Protein AF-A0A2V9UYQ8-F1 (afdb_monomer_lite)

Foldseek 3Di:
DLVCVVLLLLCLVVLVVLCVVVVPPDPDQPPDDDDDDDDPVSVVSSLVRVVSSLVPDALVSVVVCLVPDPSNDLVNLLSQLLSLLPDPDDDPRSLSNNLSSLLVNCVRQDDPPDDLVNLALVVLQVSCCSRLNHDDSDADPLCPCLVVLLVCLQPDQALVCNVPVCSVVVLVVSSVVCVVVCSVSNNSSSSSSSVNSNVVSNVVRVVVVVVVVVVVVVVCVVVVNPDDDCPVVPPDDPPPDDDDPPDDDDDDDDDDD

Structure (mmCIF, N/CA/C/O backbone):
data_AF-A0A2V9UYQ8-F1
#
_entry.id   AF-A0A2V9UYQ8-F1
#
loop_
_atom_site.group_PDB
_atom_site.id
_atom_site.type_symbol
_atom_site.label_atom_id
_atom_site.label_alt_id
_atom_site.label_comp_id
_atom_site.label_asym_id
_atom_site.label_entity_id
_atom_site.label_seq_id
_atom_site.pdbx_PDB_ins_code
_atom_site.Cartn_x
_atom_site.Cartn_y
_atom_site.Cartn_z
_atom_site.occupancy
_atom_site.B_iso_or_equiv
_atom_site.auth_seq_id
_atom_site.auth_comp_id
_atom_site.auth_asym_id
_atom_site.auth_atom_id
_atom_site.pdbx_PDB_model_num
ATOM 1 N N . MET A 1 1 ? -18.748 3.105 20.961 1.00 51.62 1 MET A N 1
ATOM 2 C CA . MET A 1 1 ? -17.959 2.025 21.598 1.00 51.62 1 MET A CA 1
ATOM 3 C C . MET A 1 1 ? -18.560 0.660 21.307 1.00 51.62 1 MET A C 1
ATOM 5 O O . MET A 1 1 ? -17.817 -0.179 20.828 1.00 51.62 1 MET A O 1
ATOM 9 N N . GLU A 1 2 ? -19.868 0.437 21.497 1.00 54.81 2 GLU A N 1
ATOM 10 C CA . GLU A 1 2 ? -20.517 -0.847 21.145 1.00 54.81 2 GLU A CA 1
ATOM 11 C C . GLU A 1 2 ? -20.325 -1.255 19.670 1.00 54.81 2 GLU A C 1
ATOM 13 O O . GLU A 1 2 ? -20.064 -2.420 19.390 1.00 54.81 2 GLU A O 1
ATOM 18 N N . GLU A 1 3 ? -20.324 -0.299 18.733 1.00 64.81 3 GLU A N 1
ATOM 19 C CA . GLU A 1 3 ? -20.090 -0.562 17.299 1.00 64.81 3 GLU A CA 1
ATOM 20 C C . GLU A 1 3 ? -18.683 -1.092 16.962 1.00 64.81 3 GLU A C 1
ATOM 22 O O . GLU A 1 3 ? -18.500 -1.706 15.915 1.00 64.81 3 GLU A O 1
ATOM 27 N N . GLN A 1 4 ? -17.684 -0.892 17.831 1.00 76.06 4 GLN A N 1
ATOM 28 C CA . GLN A 1 4 ? -16.304 -1.338 17.581 1.00 76.06 4 GLN A CA 1
ATOM 29 C C . GLN A 1 4 ? -16.063 -2.784 18.021 1.00 76.06 4 GLN A C 1
ATOM 31 O O . GLN A 1 4 ? -15.099 -3.408 17.584 1.00 76.06 4 GLN A O 1
ATOM 36 N N . TRP A 1 5 ? -16.927 -3.339 18.875 1.00 81.31 5 TRP A N 1
ATOM 37 C CA . TRP A 1 5 ? -16.729 -4.681 19.420 1.00 81.31 5 TRP A CA 1
ATOM 38 C C . TRP A 1 5 ? -16.708 -5.781 18.346 1.00 81.31 5 TRP A C 1
ATOM 40 O O . TRP A 1 5 ? -15.749 -6.554 18.331 1.00 81.31 5 TRP A O 1
ATOM 50 N N . PRO A 1 6 ? -17.657 -5.827 17.385 1.00 85.75 6 PRO A N 1
ATOM 51 C CA . PRO A 1 6 ? -17.627 -6.832 16.321 1.00 85.75 6 PRO A CA 1
ATOM 52 C C . PRO A 1 6 ? -16.344 -6.765 15.484 1.00 85.75 6 PRO A C 1
ATOM 54 O O . PRO A 1 6 ? -15.785 -7.796 15.116 1.00 85.75 6 PRO A O 1
ATOM 57 N N . GLN A 1 7 ? -15.847 -5.552 15.233 1.00 87.19 7 GLN A N 1
ATOM 58 C CA . GLN A 1 7 ? -14.609 -5.324 14.494 1.00 87.19 7 GLN A CA 1
ATOM 59 C C . GLN A 1 7 ? -13.383 -5.838 15.268 1.00 87.19 7 GLN A C 1
ATOM 61 O O . GLN A 1 7 ? -12.526 -6.506 14.694 1.00 87.19 7 GLN A O 1
ATOM 66 N N . LEU A 1 8 ? -13.297 -5.571 16.575 1.00 87.19 8 LEU A N 1
ATOM 67 C CA . LEU A 1 8 ? -12.202 -6.068 17.417 1.00 87.19 8 LEU A CA 1
ATOM 68 C C . LEU A 1 8 ? -12.211 -7.599 17.511 1.00 87.19 8 LEU A C 1
ATOM 70 O O . LEU A 1 8 ? -11.152 -8.221 17.428 1.00 87.19 8 LEU A O 1
ATOM 74 N N . CYS A 1 9 ? -13.392 -8.217 17.602 1.00 87.31 9 CYS A N 1
ATOM 75 C CA . CYS A 1 9 ? -13.535 -9.671 17.534 1.00 87.31 9 CYS A CA 1
ATOM 76 C C . CYS A 1 9 ? -13.043 -10.230 16.189 1.00 87.31 9 CYS A C 1
ATOM 78 O O . CYS A 1 9 ? -12.296 -11.206 16.174 1.00 87.31 9 CYS A O 1
ATOM 80 N N . ALA A 1 10 ? -13.394 -9.588 15.069 1.00 88.88 10 ALA A N 1
ATOM 81 C CA . ALA A 1 10 ? -12.935 -9.993 13.738 1.00 88.88 10 ALA A CA 1
ATOM 82 C C . ALA A 1 10 ? -11.410 -9.858 13.562 1.00 88.88 10 ALA A C 1
ATOM 84 O O . ALA A 1 10 ? -10.783 -10.678 12.889 1.00 88.88 10 ALA A O 1
ATOM 85 N N . LEU A 1 11 ? -10.792 -8.858 14.199 1.00 92.19 11 LEU A N 1
ATOM 86 C CA . LEU A 1 11 ? -9.345 -8.625 14.149 1.00 92.19 11 LEU A CA 1
ATOM 87 C C . LEU A 1 11 ? -8.537 -9.476 15.137 1.00 92.19 11 LEU A C 1
ATOM 89 O O . LEU A 1 11 ? -7.323 -9.620 14.962 1.00 92.19 11 LEU A O 1
ATOM 93 N N . GLN A 1 12 ? -9.170 -10.064 16.154 1.00 90.88 12 GLN A N 1
ATOM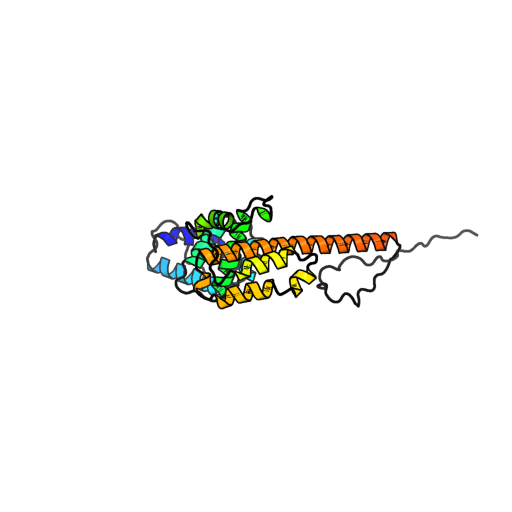 94 C CA . GLN A 1 12 ? -8.487 -10.844 17.190 1.00 90.88 12 GLN A CA 1
ATOM 95 C C . GLN A 1 12 ? -7.603 -11.971 16.623 1.00 90.88 12 GLN A C 1
ATOM 97 O O . GLN A 1 12 ? -6.448 -12.074 17.062 1.00 90.88 12 GLN A O 1
ATOM 102 N N . PRO A 1 13 ? -8.044 -12.777 15.631 1.00 91.81 13 PRO A N 1
ATOM 103 C CA . PRO A 1 13 ? -7.214 -13.853 15.094 1.00 91.81 13 PRO A CA 1
ATOM 104 C C . PRO A 1 13 ? -5.969 -13.316 14.381 1.00 91.81 13 PRO A C 1
ATOM 106 O O . PRO A 1 13 ? -4.888 -13.897 14.480 1.00 91.81 13 PRO A O 1
ATOM 109 N N . ILE A 1 14 ? -6.108 -12.170 13.709 1.00 93.69 14 ILE A N 1
ATOM 110 C CA . ILE A 1 14 ? -5.030 -11.490 12.986 1.00 93.69 14 ILE A CA 1
ATOM 111 C C . ILE A 1 14 ? -3.982 -10.961 13.960 1.00 93.69 14 ILE A C 1
ATOM 113 O O . ILE A 1 14 ? -2.795 -11.246 13.806 1.00 93.69 14 ILE A O 1
ATOM 117 N N . TYR A 1 15 ? -4.411 -10.243 14.998 1.00 93.56 15 TYR A N 1
ATOM 118 C CA . TYR A 1 15 ? -3.502 -9.699 16.005 1.00 93.56 15 TYR A CA 1
ATOM 119 C C . TYR A 1 15 ? -2.833 -10.802 16.828 1.00 93.56 15 TYR A C 1
ATOM 121 O O . TYR A 1 15 ? -1.638 -10.729 17.103 1.00 93.56 15 TYR A O 1
ATOM 129 N N . SER A 1 16 ? -3.564 -11.867 17.156 1.00 91.69 16 SER A N 1
ATOM 130 C CA . SER A 1 16 ? -2.999 -13.028 17.850 1.00 91.69 16 SER A CA 1
ATOM 131 C C . SER A 1 16 ? -1.921 -1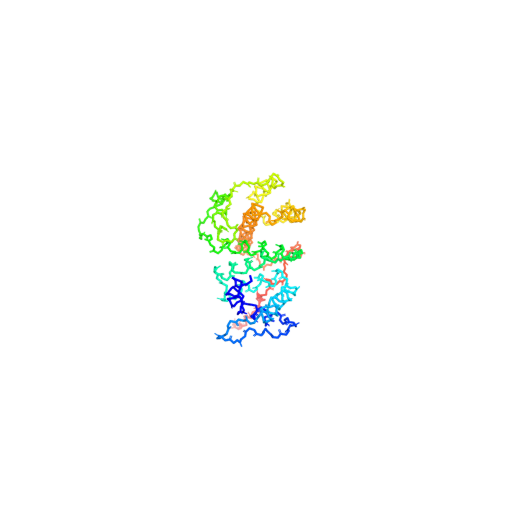3.722 17.016 1.00 91.69 16 SER A C 1
ATOM 133 O O . SER A 1 16 ? -0.896 -14.141 17.555 1.00 91.69 16 SER A O 1
ATOM 135 N N . ALA A 1 17 ? -2.126 -13.841 15.702 1.00 93.00 17 ALA A N 1
ATOM 136 C CA . ALA A 1 17 ? -1.127 -14.381 14.787 1.00 93.00 17 ALA A CA 1
ATOM 137 C C . ALA A 1 17 ? 0.089 -13.447 14.649 1.00 93.00 17 ALA A C 1
ATOM 139 O O . ALA A 1 17 ? 1.217 -13.928 14.693 1.00 93.00 17 ALA A O 1
ATOM 140 N N . LEU A 1 18 ? -0.118 -12.127 14.573 1.00 93.19 18 LEU A N 1
ATOM 141 C CA . LEU A 1 18 ? 0.958 -11.126 14.548 1.00 93.19 18 LEU A CA 1
ATOM 142 C C . LEU A 1 18 ? 1.842 -11.179 15.802 1.00 93.19 18 LEU A C 1
ATOM 144 O O . LEU A 1 18 ? 3.067 -11.183 15.692 1.00 93.19 18 LEU A O 1
ATOM 148 N N . VAL A 1 19 ? 1.228 -11.246 16.988 1.00 93.12 19 VAL A N 1
ATOM 149 C CA . VAL A 1 19 ? 1.942 -11.349 18.272 1.00 93.12 19 VAL A CA 1
ATOM 150 C C . VAL A 1 19 ? 2.810 -12.604 18.317 1.00 93.12 19 VAL A C 1
ATOM 152 O O . VAL A 1 19 ? 3.962 -12.534 18.745 1.00 93.12 19 VAL A O 1
ATOM 155 N N . LYS A 1 20 ? 2.286 -13.738 17.834 1.00 92.25 20 LYS A N 1
ATOM 156 C CA . LYS A 1 20 ? 3.023 -15.007 17.769 1.00 92.25 20 LYS A CA 1
ATOM 157 C C . LYS A 1 20 ? 4.168 -14.966 16.756 1.00 92.25 20 LYS A C 1
ATOM 159 O O . LYS A 1 20 ? 5.275 -15.362 17.099 1.00 92.25 20 LYS A O 1
ATOM 164 N N . GLU A 1 21 ? 3.911 -14.480 15.542 1.00 93.19 21 GLU A N 1
ATOM 165 C CA . GLU A 1 21 ? 4.891 -14.430 14.446 1.00 93.19 21 GLU A CA 1
ATOM 166 C C . GLU A 1 21 ? 6.106 -13.563 14.807 1.00 93.19 21 GLU A C 1
ATOM 168 O O . GLU A 1 21 ? 7.247 -13.938 14.544 1.00 93.19 21 GLU A O 1
ATOM 173 N N . PHE A 1 22 ? 5.871 -12.410 15.439 1.00 92.69 22 PHE A N 1
ATOM 174 C CA . PHE A 1 22 ? 6.928 -11.450 15.768 1.00 92.69 22 PHE A CA 1
ATOM 175 C C . PHE A 1 22 ? 7.383 -11.489 17.227 1.00 92.69 22 PHE A C 1
ATOM 177 O O . PHE A 1 22 ? 8.173 -10.633 17.624 1.00 92.69 22 PHE A O 1
ATOM 184 N N . VAL A 1 23 ? 6.921 -12.475 18.005 1.00 91.31 23 VAL A N 1
ATOM 185 C CA . VAL A 1 23 ? 7.291 -12.685 19.417 1.00 91.31 23 VAL A CA 1
ATOM 186 C C . VAL A 1 23 ? 7.148 -11.388 20.224 1.00 91.31 23 VAL A C 1
ATOM 188 O O . VAL A 1 23 ? 8.083 -10.907 20.863 1.00 91.31 23 VAL A O 1
ATOM 191 N N . ILE A 1 24 ? 5.970 -10.770 20.130 1.00 90.50 24 ILE A N 1
ATOM 192 C CA . ILE A 1 24 ? 5.685 -9.511 20.820 1.00 90.50 24 ILE A CA 1
ATOM 193 C C . ILE A 1 24 ? 5.388 -9.819 22.288 1.00 90.50 24 ILE A C 1
ATOM 195 O O . ILE A 1 24 ? 4.464 -10.572 22.591 1.00 90.50 24 ILE A O 1
ATOM 199 N N . ASP A 1 25 ? 6.156 -9.214 23.192 1.00 89.38 25 ASP A N 1
ATOM 200 C CA . ASP A 1 25 ? 5.986 -9.370 24.637 1.00 89.38 25 ASP A CA 1
ATOM 201 C C . ASP A 1 25 ? 4.808 -8.523 25.143 1.00 89.38 25 ASP A C 1
ATOM 203 O O . ASP A 1 25 ? 4.962 -7.392 25.608 1.00 89.38 25 ASP A O 1
ATOM 207 N N . VAL A 1 26 ? 3.600 -9.058 24.970 1.00 88.00 26 VAL A N 1
ATOM 208 C CA . VAL A 1 26 ? 2.351 -8.501 25.495 1.00 88.00 26 VAL A CA 1
ATOM 209 C C . VAL A 1 26 ? 1.567 -9.583 26.238 1.00 88.00 26 VAL A C 1
ATOM 211 O O . VAL A 1 26 ? 1.617 -10.753 25.844 1.00 88.00 26 VAL A O 1
ATOM 214 N N . PRO A 1 27 ? 0.802 -9.224 27.286 1.00 82.56 27 PRO A N 1
ATOM 215 C CA . PRO A 1 27 ? -0.117 -10.158 27.928 1.00 82.56 27 PRO A CA 1
ATOM 216 C C . PRO A 1 27 ? -1.068 -10.784 26.903 1.00 82.56 27 PRO A C 1
ATOM 218 O O . PRO A 1 27 ? -1.410 -10.156 25.900 1.00 82.56 27 PRO A O 1
ATOM 221 N N . ALA A 1 28 ? -1.517 -12.017 27.144 1.00 77.38 28 ALA A N 1
ATOM 222 C CA . ALA A 1 28 ? -2.523 -12.634 26.286 1.00 77.38 28 ALA A CA 1
ATOM 223 C C . ALA A 1 28 ? -3.808 -11.789 26.282 1.00 77.38 28 ALA A C 1
ATOM 225 O O . ALA A 1 28 ? -4.225 -11.281 27.323 1.00 77.38 28 ALA A O 1
ATOM 226 N N . SER A 1 29 ? -4.428 -11.641 25.108 1.00 73.69 29 SER A N 1
ATOM 227 C CA . SER A 1 29 ? -5.710 -10.946 24.999 1.00 73.69 29 SER A CA 1
ATOM 228 C C . SER A 1 29 ? -6.777 -11.692 25.804 1.00 73.69 29 SER A C 1
ATOM 230 O O . SER A 1 29 ? -6.914 -12.907 25.666 1.00 73.69 29 SER A O 1
ATOM 232 N N . ALA A 1 30 ? -7.552 -10.960 26.608 1.00 66.19 30 ALA A N 1
ATOM 233 C CA . ALA A 1 30 ? -8.685 -11.497 27.363 1.00 66.19 30 ALA A CA 1
ATOM 234 C C . ALA A 1 30 ? -9.918 -11.796 26.482 1.00 66.19 30 ALA A C 1
ATOM 236 O O . ALA A 1 30 ? -10.943 -12.240 26.991 1.00 66.19 30 ALA A O 1
ATOM 237 N N . LEU A 1 31 ? -9.833 -11.559 25.165 1.00 63.66 31 LEU A N 1
ATOM 238 C CA . LEU A 1 31 ? -10.892 -11.832 24.192 1.00 63.66 31 LEU A CA 1
ATOM 239 C C . LEU A 1 31 ? -11.068 -13.335 23.934 1.00 63.66 31 LEU A C 1
ATOM 241 O O . LEU A 1 31 ? -10.761 -13.809 22.842 1.00 63.66 31 LEU A O 1
ATOM 245 N N . ILE A 1 32 ? -11.538 -14.089 24.924 1.00 55.03 32 ILE A N 1
ATOM 246 C CA . ILE A 1 32 ? -12.086 -15.435 24.737 1.00 55.03 32 ILE A CA 1
ATOM 247 C C . ILE A 1 32 ? -13.156 -15.657 25.816 1.00 55.03 32 ILE A C 1
ATOM 249 O O . ILE A 1 32 ? -12.867 -16.238 26.855 1.00 55.03 32 ILE A O 1
ATOM 253 N N . ASP A 1 33 ? -14.377 -15.172 25.583 1.00 52.94 33 ASP A N 1
ATOM 254 C CA . ASP A 1 33 ? -15.585 -15.876 26.035 1.00 52.94 33 ASP A CA 1
ATOM 255 C C . ASP A 1 33 ? -16.809 -15.407 25.230 1.00 52.94 33 ASP A C 1
ATOM 257 O O . ASP A 1 33 ? -17.160 -14.229 25.196 1.00 52.94 33 ASP A O 1
ATOM 261 N N . ASP A 1 34 ? -17.424 -16.351 24.519 1.00 53.91 34 ASP A N 1
ATOM 262 C CA . ASP A 1 34 ? -18.223 -16.128 23.302 1.00 53.91 34 ASP A CA 1
ATOM 263 C C . ASP A 1 34 ? -19.703 -15.759 23.547 1.00 53.91 34 ASP A C 1
ATOM 265 O O . ASP A 1 34 ? -20.505 -15.742 22.617 1.00 53.91 34 ASP A O 1
ATOM 269 N N . HIS A 1 35 ? -20.137 -15.477 24.783 1.00 50.22 35 HIS A N 1
ATOM 270 C CA . HIS A 1 35 ? -21.582 -15.449 25.090 1.00 50.22 35 HIS A CA 1
ATOM 271 C C . HIS A 1 35 ? -22.084 -14.354 26.043 1.00 50.22 35 HIS A C 1
ATOM 273 O O . HIS A 1 35 ? -23.241 -14.410 26.466 1.00 50.22 35 HIS A O 1
ATOM 279 N N . GLN A 1 36 ? -21.291 -13.332 26.368 1.00 54.78 36 GLN A N 1
ATOM 280 C CA . GLN A 1 36 ? -21.774 -12.198 27.166 1.00 54.78 36 GLN A CA 1
ATOM 281 C C . GLN A 1 36 ? -21.444 -10.871 26.494 1.00 54.78 36 GLN A C 1
ATOM 283 O O . GLN A 1 36 ? -20.337 -10.681 25.994 1.00 54.78 36 GLN A O 1
ATOM 288 N N . SER A 1 37 ? -22.408 -9.942 26.501 1.00 62.78 37 SER A N 1
ATOM 289 C CA . SER A 1 37 ? -22.132 -8.537 26.210 1.00 62.78 37 SER A CA 1
ATOM 290 C C . SER A 1 37 ? -20.928 -8.118 27.053 1.00 62.78 37 SER A C 1
ATOM 292 O O . SER A 1 37 ? -20.974 -8.295 28.276 1.00 62.78 37 SER A O 1
ATOM 294 N N . PRO A 1 38 ? -19.839 -7.637 26.434 1.00 68.12 38 PRO A N 1
ATOM 295 C CA . PRO A 1 38 ? -18.623 -7.350 27.169 1.00 68.12 38 PRO A CA 1
ATOM 296 C C . PRO A 1 38 ? -18.916 -6.282 28.219 1.00 68.12 38 PRO A C 1
ATOM 298 O O . PRO A 1 38 ? -19.621 -5.305 27.956 1.00 68.12 38 PRO A O 1
ATOM 301 N N . SER A 1 39 ? -18.374 -6.460 29.422 1.00 77.06 39 SER A N 1
ATOM 302 C CA . SER A 1 39 ? -18.359 -5.363 30.383 1.00 77.06 39 SER A CA 1
ATOM 303 C C . SER A 1 39 ? -17.562 -4.196 29.791 1.00 77.06 39 SER A C 1
ATOM 305 O O . SER A 1 39 ? -16.633 -4.396 29.003 1.00 77.06 39 SER A O 1
ATOM 307 N N . GLN A 1 40 ? -17.899 -2.968 30.188 1.00 79.44 40 GLN A N 1
ATOM 308 C CA . GLN A 1 40 ? -17.156 -1.783 29.751 1.00 79.44 40 GLN A CA 1
ATOM 309 C C . GLN A 1 40 ? -15.649 -1.924 30.042 1.00 79.44 40 GLN A C 1
ATOM 311 O O . GLN A 1 40 ? -14.819 -1.587 29.202 1.00 79.44 40 GLN A O 1
ATOM 316 N N . GLU A 1 41 ? -15.298 -2.514 31.186 1.00 81.56 41 GLU A N 1
ATOM 317 C CA . GLU A 1 41 ? -13.913 -2.790 31.571 1.00 81.56 41 GLU A CA 1
ATOM 318 C C . GLU A 1 41 ? -13.212 -3.765 30.605 1.00 81.56 41 GLU A C 1
ATOM 320 O O . GLU A 1 41 ? -12.080 -3.517 30.192 1.00 81.56 41 GLU A O 1
ATOM 325 N N . ALA A 1 42 ? -13.883 -4.841 30.178 1.00 80.69 42 ALA A N 1
ATOM 326 C CA . ALA A 1 42 ? -13.322 -5.794 29.216 1.00 80.69 42 ALA A CA 1
ATOM 327 C C . ALA A 1 42 ? -13.103 -5.157 27.832 1.00 80.69 42 ALA A C 1
ATOM 329 O O . ALA A 1 42 ? -12.112 -5.448 27.152 1.00 80.69 42 ALA A O 1
ATOM 330 N N . MET A 1 43 ? -13.998 -4.251 27.421 1.00 81.50 43 MET A N 1
ATOM 331 C CA . MET A 1 43 ? -13.826 -3.474 26.191 1.00 81.50 43 MET A CA 1
ATOM 332 C C . MET A 1 43 ? -12.611 -2.551 26.279 1.00 81.50 43 MET A C 1
ATOM 334 O O . MET A 1 43 ? -11.784 -2.539 25.368 1.00 81.50 43 MET A O 1
ATOM 338 N N . GLU A 1 44 ? -12.469 -1.814 27.380 1.00 84.69 44 GLU A N 1
ATOM 339 C CA . GLU A 1 44 ? -11.338 -0.910 27.607 1.00 84.69 44 GLU A CA 1
ATOM 340 C C . GLU A 1 44 ? -10.003 -1.671 27.634 1.00 84.69 44 GLU A C 1
ATOM 342 O O . GLU A 1 44 ? -9.049 -1.266 26.965 1.00 84.69 44 GLU A O 1
ATOM 347 N N . GLN A 1 45 ? -9.948 -2.820 28.316 1.00 84.94 45 GLN A N 1
ATOM 348 C CA . GLN A 1 45 ? -8.770 -3.696 28.334 1.00 84.94 45 GLN A CA 1
ATOM 349 C C . GLN A 1 45 ? -8.419 -4.221 26.938 1.00 84.94 45 GLN A C 1
ATOM 351 O O . GLN A 1 45 ? -7.248 -4.259 26.558 1.00 84.94 45 GLN A O 1
ATOM 356 N N . THR A 1 46 ? -9.428 -4.584 26.146 1.00 87.06 46 THR A N 1
ATOM 357 C CA . THR A 1 46 ? -9.234 -5.035 24.766 1.00 87.06 46 THR A CA 1
ATOM 358 C C . THR A 1 46 ? -8.650 -3.919 23.907 1.00 87.06 46 THR A C 1
ATOM 360 O O . THR A 1 46 ? -7.622 -4.109 23.258 1.00 87.06 46 THR A O 1
ATOM 363 N N . VAL A 1 47 ? -9.255 -2.730 23.925 1.00 87.75 47 VAL A N 1
ATOM 364 C CA . VAL A 1 47 ? -8.767 -1.569 23.165 1.00 87.75 47 VAL A CA 1
ATOM 365 C C . VAL A 1 47 ? -7.334 -1.209 23.571 1.00 87.75 47 VAL A C 1
ATOM 367 O O . VAL A 1 47 ? -6.501 -0.915 22.706 1.00 87.75 47 VAL A O 1
ATOM 370 N N . ALA A 1 48 ? -7.017 -1.284 24.867 1.00 88.62 48 ALA A N 1
ATOM 371 C CA . ALA A 1 48 ? -5.666 -1.078 25.376 1.00 88.62 48 ALA A CA 1
ATOM 372 C C . ALA A 1 48 ? -4.682 -2.131 24.839 1.00 88.62 48 ALA A C 1
ATOM 374 O O . ALA A 1 48 ? -3.593 -1.768 24.394 1.00 88.62 48 ALA A O 1
ATOM 375 N N . TRP A 1 49 ? -5.076 -3.406 24.796 1.00 91.69 49 TRP A N 1
ATOM 376 C CA . TRP A 1 49 ? -4.255 -4.485 24.244 1.00 91.69 49 TRP A CA 1
ATOM 377 C C . TRP A 1 49 ? -3.950 -4.284 22.754 1.00 91.69 49 TRP A C 1
ATOM 379 O O . TRP A 1 49 ? -2.788 -4.343 22.351 1.00 91.69 49 TRP A O 1
ATOM 389 N N . PHE A 1 50 ? -4.959 -3.960 21.936 1.00 91.75 50 PHE A N 1
ATOM 390 C CA . PHE A 1 50 ? -4.755 -3.648 20.514 1.00 91.75 50 PHE A CA 1
ATOM 391 C C . PHE A 1 50 ? -3.813 -2.454 20.333 1.00 91.75 50 PHE A C 1
ATOM 393 O O . PHE A 1 50 ? -2.891 -2.498 19.516 1.00 91.75 50 PHE A O 1
ATOM 400 N N . SER A 1 51 ? -4.004 -1.405 21.137 1.00 90.00 51 SER A N 1
ATOM 401 C CA . SER A 1 51 ? -3.156 -0.211 21.115 1.00 90.00 51 SER A CA 1
ATOM 402 C C . SER A 1 51 ? -1.708 -0.528 21.498 1.00 90.00 51 SER A C 1
ATOM 404 O O . SER A 1 51 ? -0.780 -0.002 20.882 1.00 90.00 51 SER A O 1
ATOM 406 N N . GLN A 1 52 ? -1.501 -1.420 22.472 1.00 91.44 52 GLN A N 1
ATOM 407 C CA . GLN A 1 52 ? -0.177 -1.880 22.881 1.00 91.44 52 GLN A CA 1
ATOM 408 C C . GLN A 1 52 ? 0.506 -2.655 21.751 1.00 91.44 52 GLN A C 1
ATOM 410 O O . GLN A 1 52 ? 1.616 -2.302 21.356 1.00 91.44 52 GLN A O 1
ATOM 415 N N . VAL A 1 53 ? -0.169 -3.658 21.179 1.00 92.50 53 VAL A N 1
ATOM 416 C CA . VAL A 1 53 ? 0.360 -4.444 20.052 1.00 92.50 53 VAL A CA 1
ATOM 417 C C . VAL A 1 53 ? 0.713 -3.536 18.874 1.00 92.50 53 VAL A C 1
ATOM 419 O O . VAL A 1 53 ? 1.801 -3.640 18.304 1.00 92.50 53 VAL A O 1
ATOM 422 N N . ASP A 1 54 ? -0.154 -2.579 18.551 1.00 92.50 54 ASP A N 1
ATOM 423 C CA . ASP A 1 54 ? 0.115 -1.595 17.510 1.00 92.50 54 ASP A CA 1
ATOM 424 C C . ASP A 1 54 ? 1.350 -0.735 17.795 1.00 92.50 54 ASP A C 1
ATOM 426 O O . ASP A 1 54 ? 2.069 -0.385 16.860 1.00 92.50 54 ASP A O 1
ATOM 430 N N . GLY A 1 55 ? 1.619 -0.394 19.054 1.00 90.81 55 GLY A N 1
ATOM 431 C CA . GLY A 1 55 ? 2.830 0.329 19.442 1.00 90.81 55 GLY A CA 1
ATOM 432 C C . GLY A 1 55 ? 4.115 -0.452 19.145 1.00 90.81 55 GLY A C 1
ATOM 433 O O . GLY A 1 55 ? 5.126 0.146 18.773 1.00 90.81 55 GLY A O 1
ATOM 434 N N . HIS A 1 56 ? 4.069 -1.782 19.245 1.00 92.31 56 HIS A N 1
ATOM 435 C CA . HIS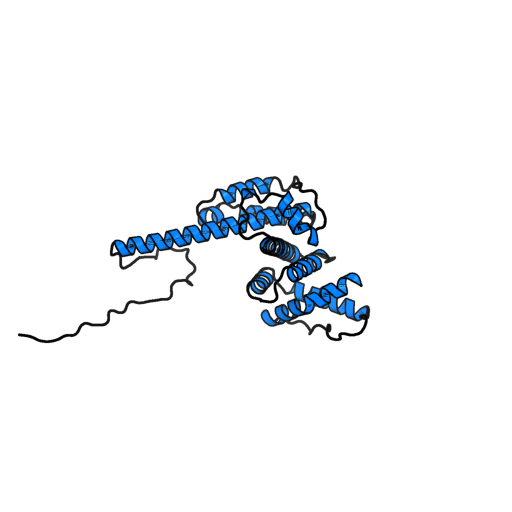 A 1 56 ? 5.216 -2.652 18.974 1.00 92.31 56 HIS A CA 1
ATOM 436 C C . HIS A 1 56 ? 5.402 -2.956 17.485 1.00 92.31 56 HIS A C 1
ATOM 438 O O . HIS A 1 56 ? 6.536 -2.998 17.001 1.00 92.31 56 HIS A O 1
ATOM 444 N N . ILE A 1 57 ? 4.308 -3.144 16.744 1.00 92.50 57 ILE A N 1
ATOM 445 C CA . ILE A 1 57 ? 4.372 -3.536 15.333 1.00 92.50 57 ILE A CA 1
ATOM 446 C C . ILE A 1 57 ? 4.852 -2.373 14.471 1.00 92.50 57 ILE A C 1
ATOM 448 O O . ILE A 1 57 ? 4.251 -1.299 14.444 1.00 92.50 57 ILE A O 1
ATOM 452 N N . GLN A 1 58 ? 5.881 -2.620 13.671 1.00 92.88 58 GLN A N 1
ATOM 453 C CA . GLN A 1 58 ? 6.333 -1.704 12.628 1.00 92.88 58 GLN A CA 1
ATOM 454 C C . GLN A 1 58 ? 5.663 -2.016 11.283 1.00 92.88 58 GLN A C 1
ATOM 456 O O . GLN A 1 58 ? 5.283 -3.152 11.000 1.00 92.88 58 GLN A O 1
ATOM 461 N N . VAL A 1 59 ? 5.564 -1.019 10.396 1.00 94.31 59 VAL A N 1
ATOM 462 C CA . VAL A 1 59 ? 4.924 -1.184 9.072 1.00 94.31 59 VAL A CA 1
ATOM 463 C C . VAL A 1 59 ? 5.545 -2.311 8.233 1.00 94.31 59 VAL A C 1
ATOM 465 O O . VAL A 1 59 ? 4.840 -2.995 7.495 1.00 94.31 59 VAL A O 1
ATOM 468 N N . HIS A 1 60 ? 6.856 -2.548 8.349 1.00 93.88 60 HIS A N 1
ATOM 469 C CA . HIS A 1 60 ? 7.529 -3.613 7.602 1.00 93.88 60 HIS A CA 1
ATOM 470 C C . HIS A 1 60 ? 7.149 -5.016 8.104 1.00 93.88 60 HIS A C 1
ATOM 472 O O . HIS A 1 60 ? 7.024 -5.923 7.287 1.00 93.88 60 HIS A O 1
ATOM 478 N N . GLN A 1 61 ? 6.905 -5.181 9.409 1.00 94.25 61 GLN A N 1
ATOM 479 C CA . GLN A 1 61 ? 6.405 -6.431 9.993 1.00 94.25 61 GLN A CA 1
ATOM 480 C C . GLN A 1 61 ? 4.968 -6.690 9.542 1.00 94.25 61 GLN A C 1
ATOM 482 O O . GLN A 1 61 ? 4.658 -7.774 9.056 1.00 94.25 61 GLN A O 1
ATOM 487 N N . LEU A 1 62 ? 4.113 -5.662 9.595 1.00 94.62 62 LEU A N 1
ATOM 488 C CA . LEU A 1 62 ? 2.741 -5.753 9.091 1.00 94.62 62 LEU A CA 1
ATOM 489 C C . LEU A 1 62 ? 2.714 -6.140 7.604 1.00 94.62 62 LEU A C 1
ATOM 491 O O . LEU A 1 62 ? 1.935 -7.000 7.197 1.00 94.62 62 LEU A O 1
ATOM 495 N N . ARG A 1 63 ? 3.607 -5.551 6.800 1.00 94.56 63 ARG A N 1
ATOM 496 C CA . ARG A 1 63 ? 3.775 -5.904 5.387 1.00 94.56 63 ARG A CA 1
ATOM 497 C C . ARG A 1 63 ? 4.189 -7.355 5.201 1.00 94.56 63 ARG A C 1
ATOM 499 O O . ARG A 1 63 ? 3.553 -8.044 4.414 1.00 94.56 63 ARG A O 1
ATOM 506 N N . GLN A 1 64 ? 5.239 -7.793 5.892 1.00 93.75 64 GLN A N 1
ATOM 507 C CA . GLN A 1 64 ? 5.718 -9.170 5.808 1.00 93.75 64 GLN A CA 1
ATOM 508 C C . GLN A 1 64 ? 4.590 -10.147 6.140 1.00 93.75 64 GLN A C 1
ATOM 510 O O . GLN A 1 64 ? 4.323 -11.050 5.356 1.00 93.75 64 GLN A O 1
ATOM 515 N N . PHE A 1 65 ? 3.882 -9.913 7.244 1.00 94.75 65 PHE A N 1
ATOM 516 C CA . PHE A 1 65 ? 2.794 -10.773 7.686 1.00 94.75 65 PHE A CA 1
ATOM 517 C C . PHE A 1 65 ? 1.650 -10.848 6.674 1.00 94.75 65 PHE A C 1
ATOM 519 O O . PHE A 1 65 ? 1.248 -11.940 6.288 1.00 94.75 65 PHE A O 1
ATOM 526 N N . LEU A 1 66 ? 1.152 -9.706 6.187 1.00 93.69 66 LEU A N 1
ATOM 527 C CA . LEU A 1 66 ? 0.039 -9.682 5.229 1.00 93.69 66 LEU A CA 1
ATOM 528 C C . LEU A 1 66 ? 0.405 -10.255 3.850 1.00 93.69 66 LEU A C 1
ATOM 530 O O . LEU A 1 66 ? -0.488 -10.567 3.070 1.00 93.69 66 LEU A O 1
ATOM 534 N N . GLN A 1 67 ? 1.696 -10.395 3.542 1.00 89.12 67 GLN A N 1
ATOM 535 C CA . GLN A 1 67 ? 2.174 -11.025 2.309 1.00 89.12 67 GLN A CA 1
ATOM 536 C C . GLN A 1 67 ? 2.366 -12.541 2.431 1.00 89.12 67 GLN A C 1
ATOM 538 O O . GLN A 1 67 ? 2.398 -13.218 1.406 1.00 89.12 67 GLN A O 1
ATOM 543 N N . THR A 1 68 ? 2.519 -13.076 3.645 1.00 89.44 68 THR A N 1
ATOM 544 C CA . THR A 1 68 ? 2.796 -14.505 3.877 1.00 89.44 68 THR A CA 1
ATOM 545 C C . THR A 1 68 ? 1.629 -15.257 4.504 1.00 89.44 68 THR A C 1
ATOM 547 O O . THR A 1 68 ? 1.553 -16.478 4.384 1.00 89.44 68 THR A O 1
ATOM 550 N N . THR A 1 69 ? 0.717 -14.554 5.172 1.00 90.12 69 THR A N 1
ATOM 551 C CA . THR A 1 69 ? -0.423 -15.162 5.855 1.00 90.12 69 THR A CA 1
ATOM 552 C C . THR A 1 69 ? -1.544 -15.541 4.890 1.00 90.12 69 THR A C 1
ATOM 554 O O . THR A 1 69 ? -1.860 -14.811 3.952 1.00 90.12 69 THR A O 1
ATOM 557 N N . THR A 1 70 ? -2.222 -16.653 5.167 1.00 88.81 70 THR A N 1
ATOM 558 C CA . THR A 1 70 ? -3.463 -17.043 4.476 1.00 88.81 70 THR A CA 1
ATOM 559 C C . THR A 1 70 ? -4.697 -16.340 5.041 1.00 88.81 70 THR A C 1
ATOM 561 O O . THR A 1 70 ? -5.791 -16.498 4.511 1.00 88.81 70 THR A O 1
ATOM 564 N N . LEU A 1 71 ? -4.542 -15.592 6.138 1.00 87.75 71 LEU A N 1
ATOM 565 C CA . LEU A 1 71 ? -5.639 -14.899 6.813 1.00 87.75 71 LEU A CA 1
ATOM 566 C C . LEU A 1 71 ? -5.981 -13.547 6.166 1.00 87.75 71 LEU A C 1
ATOM 568 O O . LEU A 1 71 ? -7.012 -12.961 6.484 1.00 87.75 71 LEU A O 1
ATOM 572 N N . ALA A 1 72 ? -5.124 -13.031 5.284 1.00 88.38 72 ALA A N 1
ATOM 573 C CA . ALA A 1 72 ? -5.320 -11.738 4.646 1.00 88.38 72 ALA A CA 1
ATOM 574 C C . ALA A 1 72 ? -6.376 -11.843 3.537 1.00 88.38 72 ALA A C 1
ATOM 576 O O . ALA A 1 72 ? -6.194 -12.549 2.547 1.00 88.38 72 ALA A O 1
ATOM 577 N N . ASN A 1 73 ? -7.473 -11.110 3.696 1.00 92.19 73 ASN A N 1
ATOM 578 C CA . ASN A 1 73 ? -8.520 -10.952 2.692 1.00 92.19 73 ASN A CA 1
ATOM 579 C C . ASN A 1 73 ? -9.070 -9.516 2.724 1.00 92.19 73 ASN A C 1
ATOM 581 O O . ASN A 1 73 ? -8.631 -8.689 3.525 1.00 92.19 73 ASN A O 1
ATOM 585 N N . GLU A 1 74 ? -10.019 -9.221 1.838 1.00 93.81 74 GLU A N 1
ATOM 586 C CA . GLU A 1 74 ? -10.598 -7.885 1.671 1.00 93.81 74 GLU A CA 1
ATOM 587 C C . GLU A 1 74 ? -11.240 -7.355 2.959 1.00 93.81 74 GLU A C 1
ATOM 589 O O . GLU A 1 74 ? -10.920 -6.246 3.389 1.00 93.81 74 GLU A O 1
ATOM 594 N N . ALA A 1 75 ? -12.060 -8.173 3.626 1.00 92.69 75 ALA A N 1
ATOM 595 C CA . ALA A 1 75 ? -12.714 -7.802 4.879 1.00 92.69 75 ALA A CA 1
ATOM 596 C C . ALA A 1 75 ? -11.692 -7.517 5.990 1.00 92.69 75 ALA A C 1
ATOM 598 O O . ALA A 1 75 ? -11.774 -6.486 6.648 1.00 92.69 75 ALA A O 1
ATOM 599 N N . VAL A 1 76 ? -10.669 -8.365 6.131 1.00 93.25 76 VAL A N 1
ATOM 600 C CA . VAL A 1 76 ? -9.598 -8.175 7.121 1.00 93.25 76 VAL A CA 1
ATOM 601 C C . VAL A 1 76 ? -8.814 -6.887 6.869 1.00 93.25 76 VAL A C 1
ATOM 603 O O . VAL A 1 76 ? -8.517 -6.153 7.809 1.00 93.25 76 VAL A O 1
ATOM 606 N N . LEU A 1 77 ? -8.467 -6.585 5.613 1.00 94.88 77 LEU A N 1
ATOM 607 C CA . LEU A 1 77 ? -7.758 -5.347 5.279 1.00 94.88 77 LEU A CA 1
ATOM 608 C C . LEU A 1 77 ? -8.622 -4.111 5.551 1.00 94.88 77 LEU A C 1
ATOM 610 O O . LEU A 1 77 ? -8.102 -3.117 6.059 1.00 94.88 77 LEU A O 1
ATOM 614 N N . ARG A 1 78 ? -9.926 -4.182 5.255 1.00 94.94 78 ARG A N 1
ATOM 615 C CA . ARG A 1 78 ? -10.888 -3.127 5.593 1.00 94.94 78 ARG A CA 1
ATOM 616 C C . ARG A 1 78 ? -10.964 -2.918 7.102 1.00 94.94 78 ARG A C 1
ATOM 618 O O . ARG A 1 78 ? -10.837 -1.786 7.556 1.00 94.94 78 ARG A O 1
ATOM 625 N N . ASP A 1 79 ? -11.092 -3.988 7.879 1.00 93.88 79 ASP A N 1
ATOM 626 C CA . ASP A 1 79 ? -11.194 -3.897 9.336 1.00 93.88 79 ASP A CA 1
ATOM 627 C C . ASP A 1 79 ? -9.895 -3.361 9.957 1.00 93.88 79 ASP A C 1
ATOM 629 O O . ASP A 1 79 ? -9.953 -2.512 10.847 1.00 93.88 79 ASP A O 1
ATOM 633 N N . LEU A 1 80 ? -8.724 -3.767 9.449 1.00 94.75 80 LEU A N 1
ATOM 634 C CA . LEU A 1 80 ? -7.426 -3.216 9.862 1.00 94.75 80 LEU A CA 1
ATOM 635 C C . LEU A 1 80 ? -7.326 -1.718 9.555 1.00 94.75 80 LEU A C 1
ATOM 637 O O . LEU A 1 80 ? -6.887 -0.938 10.403 1.00 94.75 80 LEU A O 1
ATOM 641 N N . LEU A 1 81 ? -7.739 -1.302 8.354 1.00 94.94 81 LEU A N 1
ATOM 642 C CA . LEU A 1 81 ? -7.759 0.106 7.960 1.00 94.94 81 LEU A CA 1
ATOM 643 C C . LEU A 1 81 ? -8.655 0.926 8.875 1.00 94.94 81 LEU A C 1
ATOM 645 O O . LEU A 1 81 ? -8.203 1.915 9.451 1.00 94.94 81 LEU A O 1
ATOM 649 N N . THR A 1 82 ? -9.900 0.491 9.041 1.00 93.06 82 THR A N 1
ATOM 650 C CA . THR A 1 82 ? -10.888 1.140 9.897 1.00 93.06 82 THR A CA 1
ATOM 651 C C . THR A 1 82 ? -10.361 1.250 11.328 1.00 93.06 82 THR A C 1
ATOM 653 O O . THR A 1 82 ? -10.438 2.327 11.915 1.00 93.06 82 THR A O 1
ATOM 656 N N . HIS A 1 83 ? -9.742 0.200 11.876 1.00 93.06 83 HIS A N 1
ATOM 657 C CA . HIS A 1 83 ? -9.149 0.215 13.220 1.00 93.06 83 HIS A CA 1
ATOM 658 C C . HIS A 1 83 ? -8.056 1.282 13.349 1.00 93.06 83 HIS A C 1
ATOM 660 O O . HIS A 1 83 ? -8.119 2.144 14.226 1.00 93.06 83 HIS A O 1
ATOM 666 N N . HIS A 1 84 ? -7.090 1.303 12.425 1.00 92.88 84 HIS A N 1
ATOM 667 C CA . HIS A 1 84 ? -6.035 2.318 12.437 1.00 92.88 84 HIS A CA 1
ATOM 668 C C . HIS A 1 84 ? -6.567 3.736 12.188 1.00 92.88 84 HIS A C 1
ATOM 670 O O . HIS A 1 84 ? -6.008 4.697 12.727 1.00 92.88 84 HIS A O 1
ATOM 676 N N . LEU A 1 85 ? -7.637 3.900 11.404 1.00 91.94 85 LEU A N 1
ATOM 677 C CA . LEU A 1 85 ? -8.271 5.192 11.135 1.00 91.94 85 LEU A CA 1
ATOM 678 C C . LEU A 1 85 ? -9.033 5.747 12.347 1.00 91.94 85 LEU A C 1
ATOM 680 O O . LEU A 1 85 ? -8.935 6.948 12.589 1.00 91.94 85 LEU A O 1
ATOM 684 N N . HIS A 1 86 ? -9.673 4.901 13.154 1.00 90.12 86 HIS A N 1
ATOM 685 C CA . HIS A 1 86 ? -10.473 5.323 14.314 1.00 90.12 86 HIS A CA 1
ATOM 686 C C . HIS A 1 86 ? -9.669 5.628 15.586 1.00 90.12 86 HIS A C 1
ATOM 688 O O . HIS A 1 86 ? -10.242 6.065 16.584 1.00 90.12 86 HIS A O 1
ATOM 694 N N . LYS A 1 87 ? -8.345 5.436 15.577 1.00 88.25 87 LYS A N 1
ATOM 695 C CA . LYS A 1 87 ? -7.492 5.812 16.712 1.00 88.25 87 LYS A CA 1
ATOM 696 C C . LYS A 1 87 ? -7.620 7.300 17.041 1.00 88.25 87 LYS A C 1
ATOM 698 O O . LYS A 1 87 ? -7.446 8.146 16.169 1.00 88.25 87 LYS A O 1
ATOM 703 N N . SER A 1 88 ? -7.846 7.622 18.311 1.00 76.25 88 SER A N 1
ATOM 704 C CA . SER A 1 88 ? -7.937 9.010 18.784 1.00 76.25 88 SER A CA 1
ATOM 705 C C . SER A 1 88 ? -6.585 9.730 18.780 1.00 76.25 88 SER A C 1
ATOM 707 O O . SER A 1 88 ? -6.526 10.932 18.538 1.00 76.25 88 SER A O 1
ATOM 709 N N . VAL A 1 89 ? -5.493 8.994 19.011 1.00 78.88 89 VAL A N 1
ATOM 710 C CA . VAL A 1 89 ? -4.118 9.504 18.986 1.00 78.88 89 VAL A CA 1
ATOM 711 C C . VAL A 1 89 ? -3.352 8.793 17.877 1.00 78.88 89 VAL A C 1
ATOM 713 O O . VAL A 1 89 ? -3.265 7.566 17.865 1.00 78.88 89 VAL A O 1
ATOM 716 N N . LYS A 1 90 ? -2.801 9.567 16.938 1.00 85.94 90 LYS A N 1
ATOM 717 C CA . LYS A 1 90 ? -2.042 9.055 15.792 1.00 85.94 90 LYS A CA 1
ATOM 718 C C . LYS A 1 90 ? -0.549 9.195 16.044 1.00 85.94 90 LYS A C 1
ATOM 720 O O . LYS A 1 90 ? -0.037 10.310 16.135 1.00 85.94 90 LYS A O 1
ATOM 725 N N . ALA A 1 91 ? 0.164 8.077 16.107 1.00 82.00 91 ALA A N 1
ATOM 726 C CA . ALA A 1 91 ? 1.616 8.089 16.044 1.00 82.00 91 ALA A CA 1
ATOM 727 C C . ALA A 1 91 ? 2.093 8.318 14.600 1.00 82.00 91 ALA A C 1
ATOM 729 O O . ALA A 1 91 ? 1.379 8.062 13.626 1.00 82.00 91 ALA A O 1
ATOM 730 N N . SER A 1 92 ? 3.347 8.740 14.435 1.00 78.62 92 SER A N 1
ATOM 731 C CA . SER A 1 92 ? 3.973 8.830 13.108 1.00 78.62 92 SER A CA 1
ATOM 732 C C . SER A 1 92 ? 4.018 7.474 12.391 1.00 78.62 92 SER A C 1
ATOM 734 O O . SER A 1 92 ? 3.863 7.421 11.172 1.00 78.62 92 SER A O 1
ATOM 736 N N . SER A 1 93 ? 4.165 6.378 13.142 1.00 87.44 93 SER A N 1
ATOM 737 C CA . SER A 1 93 ? 4.133 5.007 12.624 1.00 87.44 93 SER A CA 1
ATOM 738 C C . SER A 1 93 ? 2.743 4.570 12.148 1.00 87.44 93 SER A C 1
ATOM 740 O O . SER A 1 93 ? 2.661 3.756 11.229 1.00 87.44 93 SER A O 1
ATOM 742 N N . ASP A 1 94 ? 1.655 5.119 12.707 1.00 89.94 94 ASP A N 1
ATOM 743 C CA . ASP A 1 94 ? 0.292 4.814 12.251 1.00 89.94 94 ASP A CA 1
ATOM 744 C C . ASP A 1 94 ? 0.066 5.318 10.827 1.00 89.94 94 ASP A C 1
ATOM 746 O O . ASP A 1 94 ? -0.549 4.619 10.027 1.00 89.94 94 ASP A O 1
ATOM 750 N N . ARG A 1 95 ? 0.626 6.483 10.476 1.00 91.50 95 ARG A N 1
ATOM 751 C CA . ARG A 1 95 ? 0.536 7.018 9.113 1.00 91.50 95 ARG A CA 1
ATOM 752 C C . ARG A 1 95 ? 1.116 6.036 8.101 1.00 91.50 95 ARG A C 1
ATOM 754 O O . ARG A 1 95 ? 0.480 5.744 7.095 1.00 91.50 95 ARG A O 1
ATOM 761 N N . ASP A 1 96 ? 2.310 5.519 8.375 1.00 92.38 96 ASP A N 1
ATOM 762 C CA . ASP A 1 96 ? 2.996 4.605 7.463 1.00 92.38 96 ASP A CA 1
ATOM 763 C C . ASP A 1 96 ? 2.242 3.262 7.348 1.00 92.38 96 ASP A C 1
ATOM 765 O O . ASP A 1 96 ? 2.195 2.670 6.269 1.00 92.38 96 ASP A O 1
ATOM 769 N N . LYS A 1 97 ? 1.592 2.799 8.428 1.00 95.12 97 LYS A N 1
ATOM 770 C CA . LYS A 1 97 ? 0.704 1.623 8.398 1.00 95.12 97 LYS A CA 1
ATOM 771 C C . LYS A 1 97 ? -0.555 1.869 7.578 1.00 95.12 97 LYS A C 1
ATOM 773 O O . LYS A 1 97 ? -0.877 1.039 6.736 1.00 95.12 97 LYS A O 1
ATOM 778 N N . VAL A 1 98 ? -1.238 2.994 7.793 1.00 95.38 98 VAL A N 1
ATOM 779 C CA . VAL A 1 98 ? -2.435 3.377 7.029 1.00 95.38 98 VAL A CA 1
ATOM 780 C C . VAL A 1 98 ? -2.093 3.507 5.548 1.00 95.38 98 VAL A C 1
ATOM 782 O O . VAL A 1 98 ? -2.791 2.938 4.721 1.00 95.38 98 VAL A O 1
ATOM 785 N N . ASP A 1 99 ? -0.991 4.177 5.208 1.00 94.31 99 ASP A N 1
ATOM 786 C CA . ASP A 1 99 ? -0.505 4.296 3.828 1.00 94.31 99 ASP A CA 1
ATOM 787 C C . ASP A 1 99 ? -0.300 2.927 3.175 1.00 94.31 99 ASP A C 1
ATOM 789 O O . ASP A 1 99 ? -0.804 2.655 2.086 1.00 94.31 99 ASP A O 1
ATOM 793 N N . PHE A 1 100 ? 0.402 2.031 3.869 1.00 95.50 100 PHE A N 1
ATOM 794 C CA . PHE A 1 100 ? 0.613 0.677 3.383 1.00 95.50 100 PHE A CA 1
ATOM 795 C C . PHE A 1 100 ? -0.705 -0.091 3.213 1.00 95.50 100 PHE A C 1
ATOM 797 O O . PHE A 1 100 ? -0.915 -0.707 2.167 1.00 95.50 100 PHE A O 1
ATOM 804 N N . LEU A 1 101 ? -1.580 -0.052 4.217 1.00 96.81 101 LEU A N 1
ATOM 805 C CA . LEU A 1 101 ? -2.850 -0.767 4.210 1.00 96.81 101 LEU A CA 1
ATOM 806 C C . LEU A 1 101 ? -3.790 -0.248 3.115 1.00 96.81 101 LEU A C 1
ATOM 808 O O . LEU A 1 101 ? -4.429 -1.063 2.461 1.00 96.81 101 LEU A O 1
ATOM 812 N N . LEU A 1 102 ? -3.824 1.063 2.848 1.00 96.81 102 LEU A N 1
ATOM 813 C CA . LEU A 1 102 ? -4.635 1.655 1.776 1.00 96.81 102 LEU A CA 1
ATOM 814 C C . LEU A 1 102 ? -4.202 1.113 0.417 1.00 96.81 102 LEU A C 1
ATOM 816 O O . LEU A 1 102 ? -5.024 0.665 -0.377 1.00 96.81 102 LEU A O 1
ATOM 820 N N . VAL A 1 103 ? -2.892 1.100 0.171 1.00 95.44 103 VAL A N 1
ATOM 821 C CA . VAL A 1 103 ? -2.324 0.574 -1.075 1.00 95.44 103 VAL A CA 1
ATOM 822 C C . VAL A 1 103 ? -2.552 -0.928 -1.191 1.00 95.44 103 VAL A C 1
ATOM 824 O O . VAL A 1 103 ? -2.783 -1.427 -2.290 1.00 95.44 103 VAL A O 1
ATOM 827 N N . GLN A 1 104 ? -2.467 -1.667 -0.084 1.00 95.69 104 GLN A N 1
ATOM 828 C CA . GLN A 1 104 ? -2.670 -3.111 -0.083 1.00 95.69 104 GLN A CA 1
ATOM 829 C C . GLN A 1 104 ? -4.144 -3.486 -0.284 1.00 95.69 104 GLN A C 1
ATOM 831 O O . GLN A 1 104 ? -4.414 -4.398 -1.060 1.00 95.69 104 GLN A O 1
ATOM 836 N N . TYR A 1 105 ? -5.074 -2.767 0.348 1.00 96.25 105 TYR A N 1
ATOM 837 C CA . TYR A 1 105 ? -6.515 -2.907 0.135 1.00 96.25 105 TYR A CA 1
ATOM 838 C C . TYR A 1 105 ? -6.878 -2.578 -1.312 1.00 96.25 105 TYR A C 1
ATOM 840 O O . TYR A 1 105 ? -7.425 -3.425 -2.013 1.00 96.25 105 TYR A O 1
ATOM 848 N N . PHE A 1 106 ? -6.452 -1.413 -1.811 1.00 95.81 106 PHE A N 1
ATOM 849 C CA . PHE A 1 106 ? -6.670 -1.031 -3.205 1.00 95.81 106 PHE A CA 1
ATOM 850 C C . PHE A 1 106 ? -6.096 -2.067 -4.179 1.00 95.81 106 PHE A C 1
ATOM 852 O O . PHE A 1 106 ? -6.768 -2.474 -5.116 1.00 95.81 106 PHE A O 1
ATOM 859 N N . SER A 1 107 ? -4.875 -2.554 -3.935 1.00 93.25 107 SER A N 1
ATOM 860 C CA . SER A 1 107 ? -4.245 -3.578 -4.775 1.00 93.25 107 SER A CA 1
ATOM 861 C C . SER A 1 107 ? -4.976 -4.919 -4.769 1.00 93.25 107 SER A C 1
ATOM 863 O O . SER A 1 107 ? -4.786 -5.680 -5.713 1.00 93.25 107 SER A O 1
ATOM 865 N N . LEU A 1 108 ? -5.716 -5.244 -3.707 1.00 92.75 108 LEU A N 1
ATOM 866 C CA . LEU A 1 108 ? -6.508 -6.469 -3.624 1.00 92.75 108 LEU A CA 1
ATOM 867 C C . LEU A 1 108 ? -7.843 -6.319 -4.367 1.00 92.75 108 LEU A C 1
ATOM 869 O O . LEU A 1 108 ? -8.295 -7.271 -4.993 1.00 92.75 108 LEU A O 1
ATOM 873 N N . CYS A 1 109 ? -8.446 -5.130 -4.306 1.00 92.62 109 CYS A N 1
ATOM 874 C CA . CYS A 1 109 ? -9.712 -4.824 -4.970 1.00 92.62 109 CYS A CA 1
ATOM 875 C C . CYS A 1 109 ? -9.546 -4.494 -6.464 1.00 92.62 109 CYS A C 1
ATOM 877 O O . CYS A 1 109 ? -10.480 -4.671 -7.244 1.00 92.62 109 CYS A O 1
ATOM 879 N N . ALA A 1 110 ? -8.375 -4.000 -6.873 1.00 90.44 110 ALA A N 1
ATOM 880 C CA . ALA A 1 110 ? -8.102 -3.633 -8.256 1.00 90.44 110 ALA A CA 1
ATOM 881 C C . ALA A 1 110 ? -8.076 -4.875 -9.176 1.00 90.44 110 ALA A C 1
ATOM 883 O O . ALA A 1 110 ? -7.442 -5.881 -8.843 1.00 90.44 110 ALA A O 1
ATOM 884 N N . PRO A 1 111 ? -8.708 -4.818 -10.363 1.00 87.06 111 PRO A N 1
ATOM 885 C CA . PRO A 1 111 ? -8.746 -5.936 -11.296 1.00 87.06 111 PRO A CA 1
ATOM 886 C C . PRO A 1 111 ? -7.356 -6.232 -11.875 1.00 87.06 111 PRO A C 1
ATOM 888 O O . PRO A 1 111 ? -6.556 -5.329 -12.127 1.00 87.06 111 PRO A O 1
ATOM 891 N N . SER A 1 112 ? -7.086 -7.507 -12.173 1.00 78.44 112 SER A N 1
ATOM 892 C CA . SER A 1 112 ? -5.776 -8.003 -12.628 1.00 78.44 112 SER A CA 1
ATOM 893 C C . SER A 1 112 ? -5.325 -7.513 -14.016 1.00 78.44 112 SER A C 1
ATOM 895 O O . SER A 1 112 ? -4.244 -7.883 -14.463 1.00 78.44 112 SER A O 1
ATOM 897 N N . GLY A 1 113 ? -6.129 -6.693 -14.698 1.00 79.06 113 GLY A N 1
ATOM 898 C CA . GLY A 1 113 ? -5.844 -6.122 -16.020 1.00 79.06 113 GLY A CA 1
ATOM 899 C C . GLY A 1 113 ? -5.961 -4.600 -16.085 1.00 79.06 113 GLY A C 1
ATOM 900 O O . GLY A 1 113 ? -6.054 -4.060 -17.178 1.00 79.06 113 GLY A O 1
ATOM 901 N N . LEU A 1 114 ? -5.999 -3.912 -14.942 1.00 85.75 114 LEU A N 1
ATOM 902 C CA . LEU A 1 114 ? -6.145 -2.459 -14.898 1.00 85.75 114 LEU A CA 1
ATOM 903 C C . LEU A 1 114 ? -4.985 -1.763 -15.628 1.00 85.75 114 LEU A C 1
ATOM 905 O O . LEU A 1 114 ? -3.822 -1.958 -15.255 1.00 85.75 114 LEU A O 1
ATOM 909 N N . GLU A 1 115 ? -5.261 -0.926 -16.625 1.00 83.88 115 GLU A N 1
ATOM 910 C CA . GLU A 1 115 ? -4.214 -0.166 -17.313 1.00 83.88 115 GLU A CA 1
ATOM 911 C C . GLU A 1 115 ? -3.782 1.063 -16.497 1.00 83.88 115 GLU A C 1
ATOM 913 O O . GLU A 1 115 ? -4.479 1.521 -15.593 1.00 83.88 115 GLU A O 1
ATOM 918 N N . ASP A 1 116 ? -2.589 1.596 -16.781 1.00 82.12 116 ASP A N 1
ATOM 919 C CA . ASP A 1 116 ? -2.091 2.803 -16.100 1.00 82.12 116 ASP A CA 1
ATOM 920 C C . ASP A 1 116 ? -2.954 4.041 -16.429 1.00 82.12 116 ASP A C 1
ATOM 922 O O . ASP A 1 116 ? -3.048 4.956 -15.613 1.00 82.12 116 ASP A O 1
ATOM 926 N N . SER A 1 117 ? -3.579 4.076 -17.614 1.00 81.50 117 SER A N 1
ATOM 927 C CA . SER A 1 117 ? -4.491 5.139 -18.069 1.00 81.50 117 SER A CA 1
ATOM 928 C C . SER A 1 117 ? -5.821 5.156 -17.324 1.00 81.50 117 SER A C 1
ATOM 930 O O . SER A 1 117 ? -6.382 6.231 -17.138 1.00 81.50 117 SER A O 1
ATOM 932 N N . ASP A 1 118 ? -6.287 3.993 -16.869 1.00 84.31 118 ASP A N 1
ATOM 933 C CA . ASP A 1 118 ? -7.569 3.837 -16.172 1.00 84.31 118 ASP A CA 1
ATOM 934 C C . ASP A 1 118 ? -7.457 4.178 -14.675 1.00 84.31 118 ASP A C 1
ATOM 936 O O . ASP A 1 118 ? -8.441 4.204 -13.941 1.00 84.31 118 ASP A O 1
ATOM 940 N N . LEU A 1 119 ? -6.236 4.438 -14.196 1.00 89.88 119 LEU A N 1
ATOM 941 C CA . LEU A 1 119 ? -5.941 4.809 -12.817 1.00 89.88 119 LEU A CA 1
ATOM 942 C C . LEU A 1 119 ? -6.019 6.322 -12.609 1.00 89.88 119 LEU A C 1
ATOM 944 O O . LEU A 1 119 ? -5.001 7.007 -12.426 1.00 89.88 119 LEU A O 1
ATOM 948 N N . ASP A 1 120 ? -7.233 6.855 -12.584 1.00 91.81 120 ASP A N 1
ATOM 949 C CA . ASP A 1 120 ? -7.501 8.228 -12.159 1.00 91.81 120 ASP A CA 1
ATOM 950 C C . ASP A 1 120 ? -7.866 8.328 -10.662 1.00 91.81 120 ASP A C 1
ATOM 952 O O . ASP A 1 120 ? -7.838 7.349 -9.913 1.00 91.81 120 ASP A O 1
ATOM 956 N N . LEU A 1 121 ? -8.092 9.554 -10.178 1.00 93.00 121 LEU A N 1
ATOM 957 C CA . LEU A 1 121 ? -8.467 9.789 -8.777 1.00 93.00 121 LEU A CA 1
ATOM 958 C C . LEU A 1 121 ? -9.886 9.313 -8.463 1.00 93.00 121 LEU A C 1
ATOM 960 O O . LEU A 1 121 ? -10.145 8.933 -7.324 1.00 93.00 121 LEU A O 1
ATOM 964 N N . GLU A 1 122 ? -10.783 9.345 -9.445 1.00 94.50 122 GLU A N 1
ATOM 965 C CA . GLU A 1 122 ? -12.180 8.956 -9.281 1.00 94.50 122 GLU A CA 1
ATOM 966 C C . GLU A 1 122 ? -12.293 7.453 -9.050 1.00 94.50 122 GLU A C 1
ATOM 968 O O . GLU A 1 122 ? -12.899 7.023 -8.069 1.00 94.50 122 GLU A O 1
ATOM 973 N N . TYR A 1 123 ? -11.601 6.663 -9.863 1.00 94.44 123 TYR A N 1
ATOM 974 C CA . TYR A 1 123 ? -11.526 5.222 -9.705 1.00 94.44 123 TYR A CA 1
ATOM 975 C C . TYR A 1 123 ? -10.967 4.823 -8.334 1.00 94.44 123 TYR A C 1
ATOM 977 O O . TYR A 1 123 ? -11.527 3.975 -7.637 1.00 94.44 123 TYR A O 1
ATOM 985 N N . VAL A 1 124 ? -9.877 5.464 -7.898 1.00 95.69 124 VAL A N 1
ATOM 986 C CA . VAL A 1 124 ? -9.277 5.169 -6.587 1.00 95.69 124 VAL A CA 1
ATOM 987 C C . VAL A 1 124 ? -10.212 5.570 -5.443 1.00 95.69 124 VAL A C 1
ATOM 989 O O . VAL A 1 124 ? -10.320 4.825 -4.470 1.00 95.69 124 VAL A O 1
ATOM 992 N N . ALA A 1 125 ? -10.914 6.700 -5.558 1.00 96.06 125 ALA A N 1
ATOM 993 C CA . ALA A 1 125 ? -11.908 7.126 -4.576 1.00 96.06 125 ALA A CA 1
ATOM 994 C C . ALA A 1 125 ? -13.062 6.120 -4.449 1.00 96.06 125 ALA A C 1
ATOM 996 O O . ALA A 1 125 ? -13.404 5.748 -3.331 1.00 96.06 125 ALA A O 1
ATOM 997 N N . GLN A 1 126 ? -13.599 5.628 -5.570 1.00 95.31 126 GLN A N 1
ATOM 998 C CA . GLN A 1 126 ? -14.680 4.635 -5.588 1.00 95.31 126 GLN A CA 1
ATOM 999 C C . GLN A 1 126 ? -14.263 3.320 -4.920 1.00 95.31 126 GLN A C 1
ATOM 1001 O O . GLN A 1 126 ? -14.993 2.774 -4.097 1.00 95.31 126 GLN A O 1
ATOM 1006 N N . VAL A 1 127 ? -13.059 2.819 -5.217 1.00 95.19 127 VAL A N 1
ATOM 1007 C CA . VAL A 1 127 ? -12.557 1.581 -4.595 1.00 95.19 127 VAL A CA 1
ATOM 1008 C C . VAL A 1 127 ? -12.325 1.757 -3.089 1.00 95.19 127 VAL A C 1
ATOM 1010 O O . VAL A 1 127 ? -12.503 0.808 -2.330 1.00 95.19 127 VAL A O 1
ATOM 1013 N N . LEU A 1 128 ? -11.927 2.952 -2.640 1.00 96.38 128 LEU A N 1
ATOM 1014 C CA . LEU A 1 128 ? -11.660 3.248 -1.226 1.00 96.38 128 LEU A CA 1
ATOM 1015 C C . LEU A 1 128 ? -12.890 3.730 -0.438 1.00 96.38 128 LEU A C 1
ATOM 1017 O O . LEU A 1 128 ? -12.800 3.858 0.787 1.00 96.38 128 LEU A O 1
ATOM 1021 N N . GLU A 1 129 ? -14.030 3.952 -1.094 1.00 95.69 129 GLU A N 1
ATOM 1022 C CA . GLU A 1 129 ? -15.283 4.397 -0.473 1.00 95.69 129 GLU A CA 1
ATOM 1023 C C . GLU A 1 129 ? -15.711 3.545 0.741 1.00 95.69 129 GLU A C 1
ATOM 1025 O O . GLU A 1 129 ? -16.077 4.135 1.759 1.00 95.69 129 GLU A O 1
ATOM 1030 N N . PRO A 1 130 ? -15.589 2.198 0.743 1.00 94.31 130 PRO A N 1
ATOM 1031 C CA . PRO A 1 130 ? -15.974 1.382 1.900 1.00 94.31 130 PRO A CA 1
ATOM 1032 C C . PRO A 1 130 ? -15.183 1.666 3.186 1.00 94.31 130 PRO A C 1
ATOM 1034 O O . PRO A 1 130 ? -15.595 1.237 4.262 1.00 94.31 130 PRO A O 1
ATOM 1037 N N . VAL A 1 131 ? -14.032 2.336 3.082 1.00 94.00 131 VAL A N 1
ATOM 1038 C CA . VAL A 1 131 ? -13.153 2.672 4.213 1.00 94.00 131 VAL A CA 1
ATOM 1039 C C . VAL A 1 131 ? -13.191 4.168 4.509 1.00 94.00 131 VAL A C 1
ATOM 1041 O O . VAL A 1 131 ? -13.219 4.573 5.668 1.00 94.00 131 VAL A O 1
ATOM 1044 N N . LEU A 1 132 ? -13.140 4.995 3.464 1.00 94.50 132 LEU A N 1
ATOM 1045 C CA . LEU A 1 132 ? -13.008 6.446 3.587 1.00 94.50 132 LEU A CA 1
ATOM 1046 C C . LEU A 1 132 ? -14.353 7.180 3.536 1.00 94.50 132 LEU A C 1
ATOM 1048 O O . LEU A 1 132 ? -14.400 8.378 3.806 1.00 94.50 132 LEU A O 1
ATOM 1052 N N . GLY A 1 133 ? -15.436 6.482 3.195 1.00 93.06 133 GLY A N 1
ATOM 1053 C CA . GLY A 1 133 ? -16.718 7.080 2.839 1.00 93.06 133 GLY A CA 1
ATOM 1054 C C . GLY A 1 133 ? -16.685 7.762 1.464 1.00 93.06 133 GLY A C 1
ATOM 1055 O O . GLY A 1 133 ? -15.625 7.823 0.832 1.00 93.06 133 GLY A O 1
ATOM 1056 N N . PRO A 1 134 ? -17.825 8.298 0.996 1.00 92.31 134 PRO A N 1
ATOM 1057 C CA . PRO A 1 134 ? -17.921 8.969 -0.298 1.00 92.31 134 PRO A CA 1
ATOM 1058 C C . PRO A 1 134 ? -16.968 10.163 -0.385 1.00 92.31 134 PRO A C 1
ATOM 1060 O O . PRO A 1 134 ? -16.970 11.021 0.499 1.00 92.31 134 PRO A O 1
ATOM 1063 N N . GLN A 1 135 ? -16.173 10.225 -1.455 1.00 90.50 135 GLN A N 1
ATOM 1064 C CA . GLN A 1 135 ? -15.193 11.288 -1.676 1.00 90.50 135 GLN A CA 1
ATOM 1065 C C . GLN A 1 135 ? -15.457 12.044 -2.968 1.00 90.50 135 GLN A C 1
ATOM 1067 O O . GLN A 1 135 ? -15.772 11.452 -3.998 1.00 90.50 135 GLN A O 1
ATOM 1072 N N . GLU A 1 136 ? -15.234 13.356 -2.932 1.00 87.38 136 GLU A N 1
ATOM 1073 C CA . GLU A 1 136 ? -15.086 14.136 -4.155 1.00 87.38 136 GLU A CA 1
ATOM 1074 C C . GLU A 1 136 ? -13.667 13.921 -4.707 1.00 87.38 136 GLU A C 1
ATOM 1076 O O . GLU A 1 136 ? -12.691 14.211 -4.004 1.00 87.38 136 GLU A O 1
ATOM 1081 N N . PRO A 1 137 ? -13.504 13.438 -5.951 1.00 82.44 137 PRO A N 1
ATOM 1082 C CA . PRO A 1 137 ? -12.197 13.130 -6.523 1.00 82.44 137 PRO A CA 1
ATOM 1083 C C . PRO A 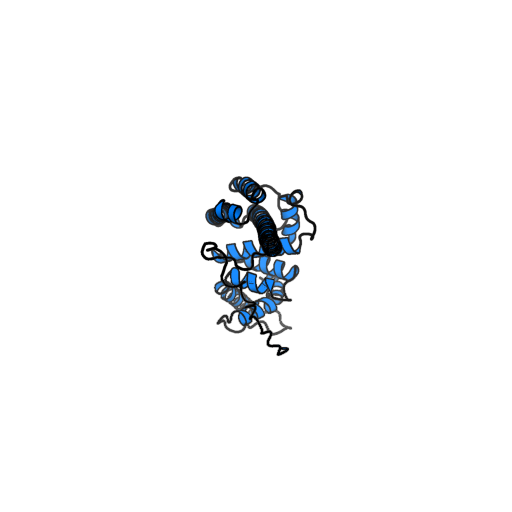1 137 ? -11.475 14.409 -6.963 1.00 82.44 137 PRO A C 1
ATOM 1085 O O . PRO A 1 137 ? -11.298 14.694 -8.147 1.00 82.44 137 PRO A O 1
ATOM 1088 N N . LYS A 1 138 ? -11.047 15.212 -5.989 1.00 89.12 138 LYS A N 1
ATOM 1089 C CA . LYS A 1 138 ? -10.332 16.465 -6.207 1.00 89.12 138 LYS A CA 1
ATOM 1090 C C . LYS A 1 138 ? -8.979 16.426 -5.521 1.00 89.12 138 LYS A C 1
ATOM 1092 O O . LYS A 1 138 ? -8.891 16.286 -4.305 1.00 89.12 138 LYS A O 1
ATOM 1097 N N . LEU A 1 139 ? -7.917 16.621 -6.302 1.00 89.25 139 LEU A N 1
ATOM 1098 C CA . LEU A 1 139 ? -6.567 16.704 -5.760 1.00 89.25 139 LEU A CA 1
ATOM 1099 C C . LEU A 1 139 ? -6.432 17.953 -4.865 1.00 89.25 139 LEU A C 1
ATOM 1101 O O . LEU A 1 139 ? -6.674 19.072 -5.335 1.00 89.25 139 LEU A O 1
ATOM 1105 N N . PRO A 1 140 ? -6.028 17.806 -3.591 1.00 91.00 140 PRO A N 1
ATOM 1106 C CA . PRO A 1 140 ? -5.717 18.948 -2.744 1.00 91.00 140 PRO A CA 1
ATOM 1107 C C . PRO A 1 140 ? -4.592 19.796 -3.349 1.00 91.00 140 PRO A C 1
ATOM 1109 O O . PRO A 1 140 ? -3.585 19.263 -3.802 1.00 91.00 140 PRO A O 1
ATOM 1112 N N . ILE A 1 141 ? -4.706 21.127 -3.280 1.00 90.19 141 ILE A N 1
ATOM 1113 C CA . ILE A 1 141 ? -3.746 22.065 -3.908 1.00 90.19 141 ILE A CA 1
ATOM 1114 C C . ILE A 1 141 ? -2.298 21.805 -3.460 1.00 90.19 141 ILE A C 1
ATOM 1116 O O . ILE A 1 141 ? -1.353 21.920 -4.238 1.00 90.19 141 ILE A O 1
ATOM 1120 N N . TRP A 1 142 ? -2.108 21.429 -2.195 1.00 91.38 142 TRP A N 1
ATOM 1121 C CA . TRP A 1 142 ? -0.787 21.140 -1.633 1.00 91.38 142 TRP A CA 1
ATOM 1122 C C . TRP A 1 142 ? -0.163 19.835 -2.165 1.00 91.38 142 TRP A C 1
ATOM 1124 O O . TRP A 1 142 ? 1.025 19.601 -1.953 1.00 91.38 142 TRP A O 1
ATOM 1134 N N . LEU A 1 143 ? -0.943 19.018 -2.878 1.00 93.19 143 LEU A N 1
ATOM 1135 C CA . LEU A 1 143 ? -0.536 17.779 -3.535 1.00 93.19 143 LEU A CA 1
ATOM 1136 C C . LEU A 1 143 ? -0.405 17.909 -5.056 1.00 93.19 143 LEU A C 1
ATOM 1138 O O . LEU A 1 143 ? -0.123 16.911 -5.712 1.00 93.19 143 LEU A O 1
ATOM 1142 N N . ASN A 1 144 ? -0.519 19.114 -5.628 1.00 89.38 144 ASN A N 1
ATOM 1143 C CA . ASN A 1 144 ? -0.383 19.347 -7.076 1.00 89.38 144 ASN A CA 1
ATOM 1144 C C . ASN A 1 144 ? 0.925 18.799 -7.679 1.00 89.38 144 ASN A C 1
ATOM 1146 O O . ASN A 1 144 ? 1.006 18.530 -8.873 1.00 89.38 144 ASN A O 1
ATOM 1150 N N . THR A 1 145 ? 1.971 18.635 -6.869 1.00 92.56 145 THR A N 1
ATOM 1151 C CA . THR A 1 145 ? 3.252 18.070 -7.307 1.00 92.56 145 THR A CA 1
ATOM 1152 C C . THR A 1 145 ? 3.221 16.549 -7.485 1.00 92.56 145 THR A C 1
ATOM 1154 O O . THR A 1 145 ? 4.104 16.022 -8.161 1.00 92.56 145 THR A O 1
ATOM 1157 N N . LEU A 1 146 ? 2.226 15.835 -6.937 1.00 92.00 146 LEU A N 1
ATOM 1158 C CA . LEU A 1 146 ? 2.121 14.376 -7.052 1.00 92.00 146 LEU A CA 1
ATOM 1159 C C . LEU A 1 146 ? 1.968 13.915 -8.500 1.00 92.00 146 LEU A C 1
ATOM 1161 O O . LEU A 1 146 ? 2.653 12.973 -8.892 1.00 92.00 146 LEU A O 1
ATOM 1165 N N . ASP A 1 147 ? 1.148 14.590 -9.309 1.00 89.81 147 ASP A N 1
ATOM 1166 C CA . ASP A 1 147 ? 0.973 14.211 -10.717 1.00 89.81 147 ASP A CA 1
ATOM 1167 C C . ASP A 1 147 ? 2.297 14.322 -11.489 1.00 89.81 147 ASP A C 1
ATOM 1169 O O . ASP A 1 147 ? 2.665 13.415 -12.237 1.00 89.81 147 ASP A O 1
ATOM 1173 N N . THR A 1 148 ? 3.082 15.375 -11.240 1.00 92.31 148 THR A N 1
ATOM 1174 C CA . THR A 1 148 ? 4.421 15.535 -11.830 1.00 92.31 148 THR A CA 1
ATOM 1175 C C . THR A 1 148 ? 5.368 14.413 -11.400 1.00 92.31 148 THR A C 1
ATOM 1177 O O . THR A 1 148 ? 6.128 13.891 -12.218 1.00 92.31 148 THR A O 1
ATOM 1180 N N . LEU A 1 149 ? 5.320 14.003 -10.128 1.00 94.62 149 LEU A N 1
ATOM 1181 C CA . LEU A 1 149 ? 6.124 12.889 -9.622 1.00 94.62 149 LEU A CA 1
ATOM 1182 C C . LEU A 1 149 ? 5.719 11.555 -10.269 1.00 94.62 149 LEU A C 1
ATOM 1184 O O . LEU A 1 149 ? 6.593 10.792 -10.680 1.00 94.62 149 LEU A O 1
ATOM 1188 N N . MET A 1 150 ? 4.418 11.297 -10.433 1.00 91.88 150 MET A N 1
ATOM 1189 C CA . MET A 1 150 ? 3.908 10.103 -11.120 1.00 91.88 150 MET A CA 1
ATOM 1190 C C . MET A 1 150 ? 4.330 10.067 -12.592 1.00 91.88 150 MET A C 1
ATOM 1192 O O . MET A 1 150 ? 4.807 9.044 -13.088 1.00 91.88 150 MET A O 1
ATOM 1196 N N . GLN A 1 151 ? 4.211 11.195 -13.291 1.00 91.06 151 GLN A N 1
ATOM 1197 C CA . GLN A 1 151 ? 4.668 11.324 -14.675 1.00 91.06 151 GLN A CA 1
ATOM 1198 C C . GLN A 1 151 ? 6.182 11.126 -14.807 1.00 91.06 151 GLN A C 1
ATOM 1200 O O . GLN A 1 151 ? 6.646 10.591 -15.809 1.00 91.06 151 GLN A O 1
ATOM 1205 N N . SER A 1 152 ? 6.964 11.551 -13.814 1.00 93.31 152 SER A N 1
ATOM 1206 C CA . SER A 1 152 ? 8.407 11.301 -13.787 1.00 93.31 152 SER A CA 1
ATOM 1207 C C . SER A 1 152 ? 8.710 9.807 -13.625 1.00 93.31 152 SER A C 1
ATOM 1209 O O . SER A 1 152 ? 9.455 9.248 -14.427 1.00 93.31 152 SER A O 1
ATOM 1211 N N . ALA A 1 153 ? 8.066 9.133 -12.663 1.00 93.31 153 ALA A N 1
ATOM 1212 C CA . ALA A 1 153 ? 8.254 7.697 -12.436 1.00 93.31 153 ALA A CA 1
ATOM 1213 C C . ALA A 1 153 ? 7.906 6.853 -13.670 1.00 93.31 153 ALA A C 1
ATOM 1215 O O . ALA A 1 153 ? 8.673 5.977 -14.061 1.00 93.31 153 ALA A O 1
ATOM 1216 N N . THR A 1 154 ? 6.770 7.124 -14.315 1.00 91.44 154 THR A N 1
ATOM 1217 C CA . THR A 1 154 ? 6.307 6.350 -15.484 1.00 91.44 154 THR A CA 1
ATOM 1218 C C . THR A 1 154 ? 7.257 6.433 -16.683 1.00 91.44 154 THR A C 1
ATOM 1220 O O . THR A 1 154 ? 7.324 5.478 -17.462 1.00 91.44 154 THR A O 1
ATOM 1223 N N . LYS A 1 155 ? 8.027 7.526 -16.798 1.00 93.44 155 LYS A N 1
ATOM 1224 C CA . LYS A 1 155 ? 9.032 7.755 -17.850 1.00 93.44 155 LYS A CA 1
ATOM 1225 C C . LYS A 1 155 ? 10.366 7.043 -17.610 1.00 93.44 155 LYS A C 1
ATOM 1227 O O . LYS A 1 155 ? 11.154 6.951 -18.553 1.00 93.44 155 LYS A O 1
ATOM 1232 N N . CYS A 1 156 ? 10.636 6.556 -16.397 1.00 94.62 156 CYS A N 1
ATOM 1233 C CA . CYS A 1 156 ? 11.836 5.769 -16.120 1.00 94.62 156 CYS A CA 1
ATOM 1234 C C . CYS A 1 156 ? 11.824 4.474 -16.945 1.00 94.62 156 CYS A C 1
ATOM 1236 O O . CYS A 1 156 ? 10.782 3.828 -17.080 1.00 94.62 156 CYS A O 1
ATOM 1238 N N . LYS A 1 157 ? 12.993 4.100 -17.476 1.00 93.50 157 LYS A N 1
ATOM 1239 C CA . LYS A 1 157 ? 13.211 2.894 -18.295 1.00 93.50 157 LYS A CA 1
ATOM 1240 C C . LYS A 1 157 ? 14.053 1.833 -17.598 1.00 93.50 157 LYS A C 1
ATOM 1242 O O . LYS A 1 157 ? 14.090 0.701 -18.061 1.00 93.50 157 LYS A O 1
ATOM 1247 N N . ARG A 1 158 ? 14.737 2.202 -16.515 1.00 92.88 158 ARG A N 1
ATOM 1248 C CA . ARG A 1 158 ? 15.535 1.298 -15.677 1.00 92.88 158 ARG A CA 1
ATOM 1249 C C . ARG A 1 158 ? 15.198 1.497 -14.216 1.00 92.88 158 ARG A C 1
ATOM 1251 O O . ARG A 1 158 ? 14.869 2.613 -13.802 1.00 92.88 158 ARG A O 1
ATOM 1258 N N . LEU A 1 159 ? 15.357 0.450 -13.414 1.00 93.44 159 LEU A N 1
ATOM 1259 C CA . LEU A 1 159 ? 15.139 0.547 -11.976 1.00 93.44 159 LEU A CA 1
ATOM 1260 C C . LEU A 1 159 ? 16.092 1.566 -11.341 1.00 93.44 159 LEU A C 1
ATOM 1262 O O . LEU A 1 159 ? 15.685 2.348 -10.483 1.00 93.44 159 LEU A O 1
ATOM 1266 N N . SER A 1 160 ? 17.341 1.619 -11.809 1.00 92.50 160 SER A N 1
ATOM 1267 C CA . SER A 1 160 ? 18.321 2.599 -11.338 1.00 92.50 160 SER A CA 1
ATOM 1268 C C . SER A 1 160 ? 17.871 4.041 -11.583 1.00 92.50 160 SER A C 1
ATOM 1270 O O . SER A 1 160 ? 18.032 4.874 -10.697 1.00 92.50 160 SER A O 1
ATOM 1272 N N . GLU A 1 161 ? 17.257 4.348 -12.727 1.00 94.50 161 GLU A N 1
ATOM 1273 C CA . GLU A 1 161 ? 16.724 5.687 -13.005 1.00 94.50 161 GLU A CA 1
ATOM 1274 C C . GLU A 1 161 ? 15.633 6.060 -12.001 1.00 94.50 161 GLU A C 1
ATOM 1276 O O . GLU A 1 161 ? 15.667 7.155 -11.446 1.00 94.50 161 GLU A O 1
ATOM 1281 N N . LEU A 1 162 ? 14.712 5.137 -11.705 1.00 94.81 162 LEU A N 1
ATOM 1282 C CA . LEU A 1 162 ? 13.663 5.367 -10.713 1.00 94.81 162 LEU A CA 1
ATOM 1283 C C . LEU A 1 162 ? 14.257 5.644 -9.326 1.00 94.81 162 LEU A C 1
ATOM 1285 O O . LEU A 1 162 ? 13.869 6.621 -8.684 1.00 94.81 162 LEU A O 1
ATOM 1289 N N . LEU A 1 163 ? 15.218 4.830 -8.880 1.00 92.25 163 LEU A N 1
ATOM 1290 C CA . LEU A 1 163 ? 15.847 4.968 -7.561 1.00 92.25 163 LEU A CA 1
ATOM 1291 C C . LEU A 1 163 ? 16.644 6.275 -7.417 1.00 92.25 163 LEU A C 1
ATOM 1293 O O . LEU A 1 163 ? 16.635 6.874 -6.343 1.00 92.25 163 LEU A O 1
ATOM 1297 N N . HIS A 1 164 ? 17.279 6.753 -8.492 1.00 93.56 164 HIS A N 1
ATOM 1298 C CA . HIS A 1 164 ? 18.071 7.991 -8.481 1.00 93.56 164 HIS A CA 1
ATOM 1299 C C . HIS A 1 164 ? 17.275 9.247 -8.874 1.00 93.56 164 HIS A C 1
ATOM 1301 O O . HIS A 1 164 ? 17.746 10.358 -8.646 1.00 93.56 164 HIS A O 1
ATOM 1307 N N . SER A 1 165 ? 16.063 9.106 -9.422 1.00 92.56 165 SER A N 1
ATOM 1308 C CA . SER A 1 165 ? 15.204 10.234 -9.831 1.00 92.56 165 SER A CA 1
ATOM 1309 C C . SER A 1 165 ? 14.763 11.137 -8.673 1.00 92.56 165 SER A C 1
ATOM 1311 O O . SER A 1 165 ? 14.284 12.248 -8.894 1.00 92.56 165 SER A O 1
ATOM 1313 N N . GLY A 1 166 ? 14.852 10.640 -7.435 1.00 93.06 166 GLY A N 1
ATOM 1314 C CA . GLY A 1 166 ? 14.336 11.310 -6.244 1.00 93.06 166 GLY A CA 1
ATOM 1315 C C . GLY A 1 166 ? 12.811 11.260 -6.102 1.00 93.06 166 GLY A C 1
ATOM 1316 O O . GLY A 1 166 ? 12.297 11.775 -5.113 1.00 93.06 166 GLY A O 1
ATOM 1317 N N . VAL A 1 167 ? 12.071 10.624 -7.022 1.00 93.56 167 VAL A N 1
ATOM 1318 C CA . VAL A 1 167 ? 10.596 10.574 -6.979 1.00 93.56 167 VAL A CA 1
ATOM 1319 C C . VAL A 1 167 ? 10.077 9.965 -5.674 1.00 93.56 167 VAL A C 1
ATOM 1321 O O . VAL A 1 167 ? 9.173 10.522 -5.049 1.00 93.56 167 VAL A O 1
ATOM 1324 N N . LEU A 1 168 ? 10.680 8.858 -5.230 1.00 91.88 168 LEU A N 1
ATOM 1325 C CA . LEU A 1 168 ? 10.301 8.177 -3.986 1.00 91.88 168 LEU A CA 1
ATOM 1326 C C . LEU A 1 168 ? 10.531 9.065 -2.758 1.00 91.88 168 LEU A C 1
ATOM 1328 O O . LEU A 1 168 ? 9.674 9.152 -1.878 1.00 91.88 168 LEU A O 1
ATOM 1332 N N . GLU A 1 169 ? 11.669 9.758 -2.729 1.00 93.56 169 GLU A N 1
ATOM 1333 C CA . GLU A 1 169 ? 12.045 10.639 -1.625 1.00 93.56 169 GLU A CA 1
ATOM 1334 C C . GLU A 1 169 ? 11.138 11.873 -1.563 1.00 93.56 169 GLU A C 1
ATOM 1336 O O . GLU A 1 169 ? 10.634 12.219 -0.497 1.00 93.56 169 GLU A O 1
ATOM 1341 N N . GLN A 1 170 ? 10.837 12.496 -2.707 1.00 93.69 170 GLN A N 1
ATOM 1342 C CA . GLN A 1 170 ? 9.896 13.619 -2.761 1.00 93.69 170 GLN A CA 1
ATOM 1343 C C . GLN A 1 170 ? 8.481 13.193 -2.348 1.00 93.69 170 GLN A C 1
ATOM 1345 O O . GLN A 1 170 ? 7.833 13.902 -1.578 1.00 93.69 170 GLN A O 1
ATOM 1350 N N . GLY A 1 171 ? 8.018 12.013 -2.778 1.00 92.94 171 GLY A N 1
ATOM 1351 C CA . GLY A 1 171 ? 6.738 11.455 -2.336 1.00 92.94 171 GLY A CA 1
ATOM 1352 C C . GLY A 1 171 ? 6.686 11.253 -0.816 1.00 92.94 171 GLY A C 1
ATOM 1353 O O . GLY A 1 171 ? 5.724 11.662 -0.162 1.00 92.94 171 GLY A O 1
ATOM 1354 N N . ARG A 1 172 ? 7.751 10.699 -0.222 1.00 91.50 172 ARG A N 1
ATOM 1355 C CA . ARG A 1 172 ? 7.874 10.532 1.237 1.00 91.50 172 ARG A CA 1
ATOM 1356 C C . ARG A 1 172 ? 7.920 11.871 1.975 1.00 91.50 172 ARG A C 1
ATOM 1358 O O . ARG A 1 172 ? 7.300 12.021 3.034 1.00 91.50 172 ARG A O 1
ATOM 1365 N N . LYS A 1 173 ? 8.625 12.854 1.416 1.00 91.94 173 LYS A N 1
ATOM 1366 C CA . LYS A 1 173 ? 8.709 14.213 1.955 1.00 91.94 173 LYS A CA 1
ATOM 1367 C C . LYS A 1 173 ? 7.337 14.883 1.988 1.00 91.94 173 LYS A C 1
ATOM 1369 O O . LYS A 1 173 ? 6.974 15.408 3.036 1.00 91.94 173 LYS A O 1
ATOM 1374 N N . LEU A 1 174 ? 6.550 14.792 0.913 1.00 92.06 174 LEU A N 1
ATOM 1375 C CA . LEU A 1 174 ? 5.181 15.322 0.871 1.00 92.06 174 LEU A CA 1
ATOM 1376 C C . LEU A 1 174 ? 4.288 14.684 1.945 1.00 92.06 174 LEU A C 1
ATOM 1378 O O . LEU A 1 174 ? 3.625 15.407 2.687 1.00 92.06 174 LEU A O 1
ATOM 1382 N N . LYS A 1 175 ? 4.339 13.353 2.110 1.00 89.62 175 LYS A N 1
ATOM 1383 C CA . LYS A 1 175 ? 3.612 12.654 3.193 1.00 89.62 175 LYS A CA 1
ATOM 1384 C C . LYS A 1 175 ? 4.022 13.144 4.583 1.00 89.62 175 LYS A C 1
ATOM 1386 O O . LYS A 1 175 ? 3.192 13.247 5.482 1.00 89.62 175 LYS A O 1
ATOM 1391 N N . THR A 1 176 ? 5.306 13.450 4.769 1.00 87.56 176 THR A N 1
ATOM 1392 C CA . THR A 1 176 ? 5.837 13.903 6.063 1.00 87.56 176 THR A CA 1
ATOM 1393 C C . THR A 1 176 ? 5.487 15.350 6.372 1.00 87.56 176 THR A C 1
ATOM 1395 O O . THR A 1 176 ? 5.114 15.654 7.500 1.00 87.56 176 THR A O 1
ATOM 1398 N N . GLN A 1 177 ? 5.534 16.223 5.370 1.00 86.31 177 GLN A N 1
ATOM 1399 C CA . GLN A 1 177 ? 5.160 17.631 5.499 1.00 86.31 177 GLN A CA 1
ATOM 1400 C C . GLN A 1 177 ? 3.655 17.835 5.697 1.00 86.31 177 GLN A C 1
ATOM 1402 O O . GLN A 1 177 ? 3.257 18.818 6.316 1.00 86.31 177 GLN A O 1
ATOM 1407 N N . GLY A 1 178 ? 2.828 16.915 5.192 1.00 75.88 178 GLY A N 1
ATOM 1408 C CA . GLY A 1 178 ? 1.377 16.963 5.355 1.00 75.88 178 GLY A CA 1
ATOM 1409 C C . GLY A 1 178 ? 0.903 16.833 6.806 1.00 75.88 178 GLY A C 1
ATOM 1410 O O . GLY A 1 178 ? -0.162 17.357 7.115 1.00 75.88 178 GLY A O 1
ATOM 1411 N N . ALA A 1 179 ? 1.685 16.194 7.691 1.00 80.69 179 ALA A N 1
ATOM 1412 C CA . ALA A 1 179 ? 1.312 15.902 9.082 1.00 80.69 179 ALA A CA 1
ATOM 1413 C C . ALA A 1 179 ? -0.161 15.445 9.187 1.00 80.69 179 ALA A C 1
ATOM 1415 O O . ALA A 1 179 ? -0.539 14.482 8.521 1.00 80.69 179 ALA A O 1
ATOM 1416 N N . ASP A 1 180 ? -1.000 16.158 9.939 1.00 84.44 180 ASP A N 1
ATOM 1417 C CA . ASP A 1 180 ? -2.419 15.827 10.127 1.00 84.44 180 ASP A CA 1
ATOM 1418 C C . ASP A 1 180 ? -3.245 15.905 8.833 1.00 84.44 180 ASP A C 1
ATOM 1420 O O . ASP A 1 180 ? -4.211 15.161 8.674 1.00 84.44 180 ASP A O 1
ATOM 1424 N N . ARG A 1 181 ? -2.834 16.728 7.854 1.00 89.94 181 ARG A N 1
ATOM 1425 C CA . ARG A 1 181 ? -3.502 16.833 6.540 1.00 89.94 181 ARG A CA 1
ATOM 1426 C C . ARG A 1 181 ? -3.385 15.558 5.714 1.00 89.94 181 ARG A C 1
ATOM 1428 O O . ARG A 1 181 ? -4.088 15.424 4.721 1.00 89.94 181 ARG A O 1
ATOM 1435 N N . TYR A 1 182 ? -2.496 14.638 6.091 1.00 91.62 182 TYR A N 1
ATOM 1436 C CA . TYR A 1 182 ? -2.446 13.315 5.481 1.00 91.62 182 TYR A CA 1
ATOM 1437 C C . TYR A 1 182 ? -3.765 12.555 5.673 1.00 91.62 182 TYR A C 1
ATOM 1439 O O . TYR A 1 182 ? -4.180 11.854 4.760 1.00 91.62 182 TYR A O 1
ATOM 1447 N N . TYR A 1 183 ? -4.414 12.701 6.834 1.00 92.31 183 TYR A N 1
ATOM 1448 C CA . TYR A 1 183 ? -5.648 11.983 7.169 1.00 92.31 183 TYR A CA 1
ATOM 1449 C C . TYR A 1 183 ? -6.906 12.617 6.564 1.00 92.31 183 TYR A C 1
ATOM 1451 O O . TYR A 1 183 ? -8.008 12.138 6.819 1.00 92.31 183 TYR A O 1
ATOM 1459 N N . ASP A 1 184 ? -6.757 13.665 5.751 1.00 92.56 184 ASP A N 1
ATOM 1460 C CA . ASP A 1 184 ? -7.821 14.102 4.856 1.00 92.56 184 ASP A CA 1
ATOM 1461 C C . ASP A 1 184 ? -8.103 12.967 3.849 1.00 92.56 184 ASP A C 1
ATOM 1463 O O . ASP A 1 184 ? -7.172 12.515 3.168 1.00 92.56 184 ASP A O 1
ATOM 1467 N N . PRO A 1 185 ? -9.349 12.478 3.736 1.00 94.25 185 PRO A N 1
ATOM 1468 C CA . PRO A 1 185 ? -9.694 11.424 2.791 1.00 94.25 185 PRO A CA 1
ATOM 1469 C C . PRO A 1 185 ? -9.237 11.683 1.348 1.00 94.25 185 PRO A C 1
ATOM 1471 O O . PRO A 1 185 ? -8.720 10.766 0.706 1.00 94.25 185 PRO A O 1
ATOM 1474 N N . ALA A 1 186 ? -9.308 12.923 0.855 1.00 93.94 186 ALA A N 1
ATOM 1475 C CA . ALA A 1 186 ? -8.837 13.266 -0.487 1.00 93.94 186 ALA A CA 1
ATOM 1476 C C . ALA A 1 186 ? -7.308 13.132 -0.611 1.00 93.94 186 ALA A C 1
ATOM 1478 O O . ALA A 1 186 ? -6.788 12.707 -1.648 1.00 93.94 186 ALA A O 1
ATOM 1479 N N . ALA A 1 187 ? -6.565 13.443 0.457 1.00 94.62 187 ALA A N 1
ATOM 1480 C CA . ALA A 1 187 ? -5.121 13.231 0.502 1.00 94.62 187 ALA A CA 1
ATOM 1481 C C . ALA A 1 187 ? -4.768 11.736 0.537 1.00 94.62 187 ALA A C 1
ATOM 1483 O O . ALA A 1 187 ? -3.859 11.309 -0.177 1.00 94.62 187 ALA A O 1
ATOM 1484 N N . MET A 1 188 ? -5.504 10.932 1.310 1.00 95.75 188 MET A N 1
ATOM 1485 C CA . MET A 1 188 ? -5.317 9.478 1.370 1.00 95.75 188 MET A CA 1
ATOM 1486 C C . MET A 1 188 ? -5.575 8.809 0.017 1.00 95.75 188 MET A C 1
ATOM 1488 O O . MET A 1 188 ? -4.757 7.997 -0.414 1.00 95.75 188 MET A O 1
ATOM 1492 N N . VAL A 1 189 ? -6.636 9.202 -0.696 1.00 96.38 189 VAL A N 1
ATOM 1493 C CA . VAL A 1 189 ? -6.910 8.752 -2.074 1.00 96.38 189 VAL A CA 1
ATOM 1494 C C . VAL A 1 189 ? -5.741 9.098 -3.003 1.00 96.38 189 VAL A C 1
ATOM 1496 O O . VAL A 1 189 ? -5.224 8.230 -3.713 1.00 96.38 189 VAL A O 1
ATOM 1499 N N . ALA A 1 190 ? -5.262 10.344 -2.966 1.00 95.56 190 ALA A N 1
ATOM 1500 C CA . ALA A 1 190 ? -4.153 10.785 -3.809 1.00 95.56 190 ALA A CA 1
ATOM 1501 C C . ALA A 1 190 ? -2.847 10.021 -3.519 1.00 95.56 190 ALA A C 1
ATOM 1503 O O . ALA A 1 190 ? -2.142 9.607 -4.445 1.00 95.56 190 ALA A O 1
ATOM 1504 N N . PHE A 1 191 ? -2.526 9.779 -2.244 1.00 95.81 191 PHE A N 1
ATOM 1505 C CA . PHE A 1 191 ? -1.343 9.007 -1.867 1.00 95.81 191 PHE A CA 1
ATOM 1506 C C . PHE A 1 191 ? -1.480 7.512 -2.155 1.00 95.81 191 PHE A C 1
ATOM 1508 O O . PHE A 1 191 ? -0.479 6.895 -2.537 1.00 95.81 191 PHE A O 1
ATOM 1515 N N . ALA A 1 192 ? -2.677 6.936 -2.032 1.00 96.06 192 ALA A N 1
ATOM 1516 C CA . ALA A 1 192 ? -2.945 5.559 -2.434 1.00 96.06 192 ALA A CA 1
ATOM 1517 C C . ALA A 1 192 ? -2.694 5.385 -3.938 1.00 96.06 192 ALA A C 1
ATOM 1519 O O . ALA A 1 192 ? -1.920 4.506 -4.327 1.00 96.06 192 ALA A O 1
ATOM 1520 N N . ARG A 1 193 ? -3.226 6.296 -4.769 1.00 95.69 193 ARG A N 1
ATOM 1521 C CA . ARG A 1 193 ? -2.974 6.343 -6.219 1.00 95.69 193 ARG A CA 1
ATOM 1522 C C . ARG A 1 193 ? -1.481 6.445 -6.532 1.00 95.69 193 ARG A C 1
ATOM 1524 O O . ARG A 1 193 ? -0.945 5.607 -7.258 1.00 95.69 193 ARG A O 1
ATOM 1531 N N . PHE A 1 194 ? -0.794 7.430 -5.947 1.00 95.44 194 PHE A N 1
ATOM 1532 C CA . PHE A 1 194 ? 0.646 7.637 -6.140 1.00 95.44 194 PHE A CA 1
ATOM 1533 C C . PHE A 1 194 ? 1.457 6.384 -5.789 1.00 95.44 194 PHE A C 1
ATOM 1535 O O . PHE A 1 194 ? 2.321 5.949 -6.553 1.00 95.44 194 PHE A O 1
ATOM 1542 N N . SER A 1 195 ? 1.180 5.791 -4.630 1.00 94.69 195 SER A N 1
ATOM 1543 C CA . SER A 1 195 ? 1.950 4.667 -4.099 1.00 94.69 195 SER A CA 1
ATOM 1544 C C . SER A 1 195 ? 1.676 3.377 -4.871 1.00 94.69 195 SER A C 1
ATOM 1546 O O . SER A 1 195 ? 2.605 2.609 -5.122 1.00 94.69 195 SER A O 1
ATOM 1548 N N . PHE A 1 196 ? 0.433 3.158 -5.308 1.00 94.69 196 PHE A N 1
ATOM 1549 C CA . PHE A 1 196 ? 0.076 2.036 -6.171 1.00 94.69 196 PHE A CA 1
ATOM 1550 C C . PHE A 1 196 ? 0.751 2.136 -7.545 1.00 94.69 196 PHE A C 1
ATOM 1552 O O . PHE A 1 196 ? 1.407 1.191 -7.983 1.00 94.69 196 PHE A O 1
ATOM 1559 N N . MET A 1 197 ? 0.683 3.305 -8.186 1.00 93.94 197 MET A N 1
ATOM 1560 C CA . MET A 1 197 ? 1.360 3.566 -9.461 1.00 93.94 197 MET A CA 1
ATOM 1561 C C . MET A 1 197 ? 2.874 3.387 -9.350 1.00 93.94 197 MET A C 1
ATOM 1563 O O . MET A 1 197 ? 3.495 2.698 -10.155 1.00 93.94 197 MET A O 1
ATOM 1567 N N . THR A 1 198 ? 3.471 3.937 -8.296 1.00 93.56 198 THR A N 1
ATOM 1568 C CA . THR A 1 198 ? 4.901 3.779 -8.017 1.00 93.56 198 THR A CA 1
ATOM 1569 C C . THR A 1 198 ? 5.281 2.307 -7.841 1.00 93.56 198 THR A C 1
ATOM 1571 O O . THR A 1 198 ? 6.291 1.862 -8.386 1.00 93.56 198 THR A O 1
ATOM 1574 N N . ARG A 1 199 ? 4.456 1.526 -7.127 1.00 93.00 199 ARG A N 1
ATOM 1575 C CA . ARG A 1 199 ? 4.638 0.077 -6.959 1.00 93.00 199 ARG A CA 1
ATOM 1576 C C . ARG A 1 199 ? 4.618 -0.642 -8.313 1.00 93.00 199 ARG A C 1
ATOM 1578 O O . ARG A 1 199 ? 5.498 -1.461 -8.561 1.00 93.00 199 ARG A O 1
ATOM 1585 N N . ARG A 1 200 ? 3.670 -0.321 -9.200 1.00 92.50 200 ARG A N 1
ATOM 1586 C CA . ARG A 1 200 ? 3.588 -0.899 -10.556 1.00 92.50 200 ARG A CA 1
ATOM 1587 C C . ARG A 1 200 ? 4.819 -0.582 -11.397 1.00 92.50 200 ARG A C 1
ATOM 1589 O O . ARG A 1 200 ? 5.425 -1.497 -11.948 1.00 92.50 200 ARG A O 1
ATOM 1596 N N . VAL A 1 201 ? 5.223 0.689 -11.441 1.00 93.56 201 VAL A N 1
ATOM 1597 C CA . VAL A 1 201 ? 6.429 1.124 -12.163 1.00 93.56 201 VAL A CA 1
ATOM 1598 C C . VAL A 1 201 ? 7.661 0.387 -11.638 1.00 93.56 201 VAL A C 1
ATOM 1600 O O . VAL A 1 201 ? 8.439 -0.132 -12.433 1.00 93.56 201 VAL A O 1
ATOM 1603 N N . PHE A 1 202 ? 7.818 0.283 -10.316 1.00 94.69 202 PHE A N 1
ATOM 1604 C CA . PHE A 1 202 ? 8.924 -0.453 -9.705 1.00 94.69 202 PHE A CA 1
ATOM 1605 C C . PHE A 1 202 ? 8.958 -1.917 -10.162 1.00 94.69 202 PHE A C 1
ATOM 1607 O O . PHE A 1 202 ? 10.001 -2.386 -10.609 1.00 94.69 202 PHE A O 1
ATOM 1614 N N . PHE A 1 203 ? 7.831 -2.634 -10.087 1.00 92.50 203 PHE A N 1
ATOM 1615 C CA . PHE A 1 203 ? 7.778 -4.046 -10.479 1.00 92.50 203 PHE A CA 1
ATOM 1616 C C . PHE A 1 203 ? 8.032 -4.254 -11.971 1.00 92.50 203 PHE A C 1
ATOM 1618 O O . PHE A 1 203 ? 8.776 -5.168 -12.322 1.00 92.50 203 PHE A O 1
ATOM 1625 N N . ARG A 1 204 ? 7.473 -3.391 -12.828 1.00 94.19 204 ARG A N 1
ATOM 1626 C CA . ARG A 1 204 ? 7.740 -3.399 -14.272 1.00 94.19 204 ARG A CA 1
ATOM 1627 C C . ARG A 1 204 ? 9.237 -3.262 -14.542 1.00 94.19 204 ARG A C 1
ATOM 1629 O O . ARG A 1 204 ? 9.828 -4.140 -15.154 1.00 94.19 204 ARG A O 1
ATOM 1636 N N . LEU A 1 205 ? 9.860 -2.212 -14.006 1.00 95.06 205 LEU A N 1
ATOM 1637 C CA . LEU A 1 205 ? 11.283 -1.930 -14.219 1.00 95.06 205 LEU A CA 1
ATOM 1638 C C . LEU A 1 205 ? 12.197 -3.013 -13.652 1.00 95.06 205 LEU A C 1
ATOM 1640 O O . LEU A 1 205 ? 13.182 -3.378 -14.280 1.00 95.06 205 LEU A O 1
ATOM 1644 N N . MET A 1 206 ? 11.863 -3.549 -12.479 1.00 94.75 206 MET A N 1
ATOM 1645 C CA . MET A 1 206 ? 12.588 -4.672 -11.893 1.00 94.75 206 MET A CA 1
ATOM 1646 C C . MET A 1 206 ? 12.518 -5.908 -12.799 1.00 94.75 206 MET A C 1
ATOM 1648 O O . MET A 1 206 ? 13.525 -6.588 -12.977 1.00 94.75 206 MET A O 1
ATOM 1652 N N . HIS A 1 207 ? 11.348 -6.208 -13.367 1.00 92.94 207 HIS A N 1
ATOM 1653 C CA . HIS A 1 207 ? 11.182 -7.340 -14.274 1.00 92.94 207 HIS A CA 1
ATOM 1654 C C . HIS A 1 207 ? 11.939 -7.131 -15.592 1.00 92.94 207 HIS A C 1
ATOM 1656 O O . HIS A 1 207 ? 12.643 -8.037 -16.039 1.00 92.94 207 HIS A O 1
ATOM 1662 N N . ASP A 1 208 ? 11.862 -5.931 -16.167 1.00 93.44 208 ASP A N 1
ATOM 1663 C CA . ASP A 1 208 ? 12.585 -5.562 -17.387 1.00 93.44 208 ASP A CA 1
ATOM 1664 C C . ASP A 1 208 ? 14.107 -5.662 -17.193 1.00 93.44 208 ASP A C 1
ATOM 1666 O O . ASP A 1 208 ? 14.796 -6.278 -18.009 1.00 93.44 208 ASP A O 1
ATOM 1670 N N . ASP A 1 209 ? 14.633 -5.135 -16.082 1.00 92.94 209 ASP A N 1
ATOM 1671 C CA . ASP A 1 209 ? 16.061 -5.211 -15.758 1.00 92.94 209 ASP A CA 1
ATOM 1672 C C . ASP A 1 209 ? 16.512 -6.668 -15.536 1.00 92.94 209 ASP A C 1
ATOM 1674 O O . ASP A 1 209 ? 17.577 -7.063 -16.017 1.00 92.94 209 ASP A O 1
ATOM 1678 N N . LEU A 1 210 ? 15.703 -7.502 -14.866 1.00 93.25 210 LEU A N 1
ATOM 1679 C CA . LEU A 1 210 ? 15.990 -8.935 -14.707 1.00 93.25 210 LEU A CA 1
ATOM 1680 C C . LEU A 1 210 ? 16.032 -9.663 -16.055 1.00 93.25 210 LEU A C 1
ATOM 1682 O O . LEU A 1 210 ? 16.961 -10.435 -16.301 1.00 93.25 210 LEU A O 1
ATOM 1686 N N . ASN A 1 211 ? 15.069 -9.404 -16.941 1.00 93.38 211 ASN A N 1
ATOM 1687 C CA . ASN A 1 211 ? 15.042 -10.000 -18.276 1.00 93.38 211 ASN A CA 1
ATOM 1688 C C . ASN A 1 211 ? 16.260 -9.569 -19.104 1.00 93.38 211 ASN A C 1
ATOM 1690 O O . ASN A 1 211 ? 16.917 -10.416 -19.707 1.00 93.38 211 ASN A O 1
ATOM 1694 N N . ALA A 1 212 ? 16.635 -8.288 -19.052 1.00 92.81 212 ALA A N 1
ATOM 1695 C CA . ALA A 1 212 ? 17.829 -7.781 -19.723 1.00 92.81 212 ALA A CA 1
ATOM 1696 C C . ALA A 1 212 ? 19.121 -8.449 -19.214 1.00 92.81 212 ALA A C 1
ATOM 1698 O O . ALA A 1 212 ? 20.008 -8.766 -20.012 1.00 92.81 212 ALA A O 1
ATOM 1699 N N . ILE A 1 213 ? 19.228 -8.705 -17.903 1.00 90.62 213 ILE A N 1
ATOM 1700 C CA . ILE A 1 213 ? 20.353 -9.452 -17.318 1.00 90.62 213 ILE A CA 1
ATOM 1701 C C . ILE A 1 213 ? 20.378 -10.888 -17.852 1.00 90.62 213 ILE A C 1
ATOM 1703 O O . ILE A 1 213 ? 21.426 -11.352 -18.303 1.00 90.62 213 ILE A O 1
ATOM 1707 N N . LEU A 1 214 ? 19.242 -11.590 -17.828 1.00 91.12 214 LEU A N 1
ATOM 1708 C CA . LEU A 1 214 ? 19.149 -12.977 -18.294 1.00 91.12 214 LEU A CA 1
ATOM 1709 C C . LEU A 1 214 ? 19.477 -13.109 -19.786 1.00 91.12 214 LEU A C 1
ATOM 1711 O O . LEU A 1 214 ? 20.212 -14.019 -20.173 1.00 91.12 214 LEU A O 1
ATOM 1715 N N . ASP A 1 215 ? 18.986 -12.196 -20.618 1.00 93.56 215 ASP A N 1
ATOM 1716 C CA . ASP A 1 215 ? 19.276 -12.191 -22.052 1.00 93.56 215 ASP A CA 1
ATOM 1717 C C . ASP A 1 215 ? 20.743 -11.861 -22.337 1.00 93.56 215 ASP A C 1
ATOM 1719 O O . ASP A 1 215 ? 21.367 -12.502 -23.186 1.00 93.56 215 ASP A O 1
ATOM 1723 N N . GLY A 1 216 ? 21.336 -10.940 -21.571 1.00 91.56 216 GLY A N 1
ATOM 1724 C CA . GLY A 1 216 ? 22.771 -10.669 -21.621 1.00 91.56 216 GLY A CA 1
ATOM 1725 C C . GLY A 1 216 ? 23.617 -11.896 -21.266 1.00 91.56 216 GLY A C 1
ATOM 1726 O O . GLY A 1 216 ? 24.585 -12.196 -21.965 1.00 91.56 216 GLY A O 1
ATOM 1727 N N . LEU A 1 217 ? 23.235 -12.647 -20.226 1.00 90.31 217 LEU A N 1
ATOM 1728 C CA . LEU A 1 217 ? 23.917 -13.887 -19.836 1.00 90.31 217 LEU A CA 1
ATOM 1729 C C . LEU A 1 217 ? 23.825 -14.963 -20.930 1.00 90.31 217 LEU A C 1
ATOM 1731 O O . LEU A 1 217 ? 24.843 -15.561 -21.276 1.00 90.31 217 LEU A O 1
ATOM 1735 N N . ARG A 1 218 ? 22.643 -15.159 -21.530 1.00 91.88 218 ARG A N 1
ATOM 1736 C CA . ARG A 1 218 ? 22.449 -16.097 -22.654 1.00 91.88 218 ARG A CA 1
ATOM 1737 C C . ARG A 1 218 ? 23.288 -15.723 -23.874 1.00 91.88 218 ARG A C 1
ATOM 1739 O O . ARG A 1 218 ? 23.803 -16.596 -24.566 1.00 91.88 218 ARG A O 1
ATOM 1746 N N . GLU A 1 219 ? 23.418 -14.434 -24.169 1.00 93.50 219 GLU A N 1
ATOM 1747 C CA . GLU A 1 219 ? 24.226 -13.966 -25.297 1.00 93.50 219 GLU A CA 1
ATOM 1748 C C . GLU A 1 219 ? 25.727 -14.185 -25.062 1.00 93.50 219 GLU A C 1
ATOM 1750 O O . GLU A 1 219 ? 26.451 -14.572 -25.979 1.00 93.50 219 GLU A O 1
ATOM 1755 N N . LEU A 1 220 ? 26.203 -13.994 -23.830 1.00 91.75 220 LEU A N 1
ATOM 1756 C CA . LEU A 1 220 ? 27.585 -14.303 -23.458 1.00 91.75 220 LEU A CA 1
ATOM 1757 C C . LEU A 1 220 ? 27.883 -15.800 -23.580 1.00 91.75 220 LEU A C 1
ATOM 1759 O O . LEU A 1 220 ? 28.919 -16.174 -24.133 1.00 91.75 220 LEU A O 1
ATOM 1763 N N . GLU A 1 221 ? 26.951 -16.646 -23.144 1.00 90.69 221 GLU A N 1
ATOM 1764 C CA . GLU A 1 221 ? 27.044 -18.098 -23.298 1.00 90.69 221 GLU A CA 1
ATOM 1765 C C . GLU A 1 221 ? 27.129 -18.506 -24.778 1.00 90.69 221 GLU A C 1
ATOM 1767 O O . GLU A 1 221 ? 28.037 -19.244 -25.161 1.00 90.69 221 GLU A O 1
ATOM 1772 N N . LYS A 1 222 ? 26.269 -17.951 -25.648 1.00 93.12 222 LYS A N 1
ATOM 1773 C CA . LYS A 1 222 ? 26.324 -18.183 -27.108 1.00 93.12 222 LYS A CA 1
ATOM 1774 C C . LYS A 1 222 ? 27.666 -17.797 -27.731 1.00 93.12 222 LYS A C 1
ATOM 1776 O O . LYS A 1 222 ? 28.075 -18.390 -28.726 1.00 93.12 222 LYS A O 1
ATOM 1781 N N . ARG A 1 223 ? 28.353 -16.807 -27.159 1.00 93.25 223 ARG A N 1
ATOM 1782 C CA . ARG A 1 223 ? 29.682 -16.351 -27.598 1.00 93.25 223 ARG A CA 1
ATOM 1783 C C . ARG A 1 223 ? 30.834 -17.150 -26.982 1.00 93.25 223 ARG A C 1
ATOM 1785 O O . ARG A 1 223 ? 31.989 -16.801 -27.207 1.00 93.25 223 ARG A O 1
ATOM 1792 N N . GLY A 1 224 ? 30.542 -18.202 -26.217 1.00 91.62 224 GLY A N 1
ATOM 1793 C CA . GLY A 1 224 ? 31.545 -19.053 -25.577 1.00 91.62 224 GLY A CA 1
ATOM 1794 C C . GLY A 1 224 ? 32.236 -18.404 -24.376 1.00 91.62 224 GLY A C 1
ATOM 1795 O O . GLY A 1 224 ? 33.308 -18.853 -23.970 1.00 91.62 224 GLY A O 1
ATOM 1796 N N . VAL A 1 225 ? 31.661 -17.343 -23.801 1.00 90.19 225 VAL A N 1
ATOM 1797 C CA . VAL A 1 225 ? 32.212 -16.701 -22.603 1.00 90.19 225 VAL A CA 1
ATOM 1798 C C . VAL A 1 225 ? 31.880 -17.563 -21.385 1.00 90.19 225 VAL A C 1
ATOM 1800 O O . VAL A 1 225 ? 30.745 -17.587 -20.922 1.00 90.19 225 VAL A O 1
ATOM 1803 N N . ALA A 1 226 ? 32.883 -18.260 -20.849 1.00 81.81 226 ALA A N 1
ATOM 1804 C CA . ALA A 1 226 ? 32.719 -19.155 -19.698 1.00 81.81 226 ALA A CA 1
ATOM 1805 C C . ALA A 1 226 ? 32.905 -18.463 -18.332 1.00 81.81 226 ALA A C 1
ATOM 1807 O O . ALA A 1 226 ? 32.525 -19.013 -17.300 1.00 81.81 226 ALA A O 1
ATOM 1808 N N . THR A 1 227 ? 33.510 -17.270 -18.301 1.00 81.38 227 THR A N 1
ATOM 1809 C CA . THR A 1 227 ? 33.842 -16.559 -17.057 1.00 81.38 227 THR A CA 1
ATOM 1810 C C . THR A 1 227 ? 33.544 -15.068 -17.166 1.00 81.38 227 THR A C 1
ATOM 1812 O O . THR A 1 227 ? 33.995 -14.412 -18.104 1.00 81.38 227 THR A O 1
ATOM 1815 N N . LEU A 1 228 ? 32.847 -14.529 -16.166 1.00 79.00 228 LEU A N 1
ATOM 1816 C CA . LEU A 1 228 ? 32.540 -13.107 -16.004 1.00 79.00 228 LEU A CA 1
ATOM 1817 C C . LEU A 1 228 ? 33.263 -12.557 -14.771 1.00 79.00 228 LEU A C 1
ATOM 1819 O O . LEU A 1 228 ? 33.093 -13.072 -13.667 1.00 79.00 228 LEU A O 1
ATOM 1823 N N . ASP A 1 229 ? 34.046 -11.492 -14.944 1.00 80.12 229 ASP A N 1
ATOM 1824 C CA . ASP A 1 229 ? 34.632 -10.768 -13.814 1.00 80.12 229 ASP A CA 1
ATOM 1825 C C . ASP A 1 229 ? 33.649 -9.717 -13.281 1.00 80.12 229 ASP A C 1
ATOM 1827 O O . ASP A 1 229 ? 33.568 -8.590 -13.772 1.00 80.12 229 ASP A O 1
ATOM 1831 N N . CYS A 1 230 ? 32.900 -10.088 -12.244 1.00 76.81 230 CYS A N 1
ATOM 1832 C CA . CYS A 1 230 ? 31.900 -9.227 -11.615 1.00 76.81 230 CYS A CA 1
ATOM 1833 C C . CYS A 1 230 ? 32.477 -8.283 -10.543 1.00 76.81 230 CYS A C 1
ATOM 1835 O O . CYS A 1 230 ? 31.705 -7.645 -9.830 1.00 76.81 230 CYS A O 1
ATOM 1837 N N . ARG A 1 231 ? 33.807 -8.139 -10.399 1.00 73.31 231 ARG A N 1
ATOM 1838 C CA . ARG A 1 231 ? 34.410 -7.276 -9.354 1.00 73.31 231 ARG A CA 1
ATOM 1839 C C . ARG A 1 231 ? 34.022 -5.797 -9.461 1.00 73.31 231 ARG A C 1
ATOM 1841 O O . ARG A 1 231 ? 34.106 -5.082 -8.469 1.00 73.31 231 ARG A O 1
ATOM 1848 N N . ARG A 1 232 ? 33.590 -5.345 -10.644 1.00 60.78 232 ARG A N 1
ATOM 1849 C CA . ARG A 1 232 ? 33.061 -3.989 -10.885 1.00 60.78 232 ARG A CA 1
ATOM 1850 C C . ARG A 1 232 ? 31.531 -3.891 -10.826 1.00 60.78 232 ARG A C 1
ATOM 1852 O O . ARG A 1 232 ? 31.010 -2.784 -10.869 1.00 60.78 232 ARG A O 1
ATOM 1859 N N . ALA A 1 233 ? 30.816 -5.011 -10.717 1.00 61.56 233 ALA A N 1
ATOM 1860 C CA . ALA A 1 233 ? 29.361 -5.054 -10.548 1.00 61.56 233 ALA A CA 1
ATOM 1861 C C . ALA A 1 233 ? 29.000 -4.962 -9.055 1.00 61.56 233 ALA A C 1
ATOM 1863 O O . ALA A 1 233 ? 28.360 -5.837 -8.475 1.00 61.56 233 ALA A O 1
ATOM 1864 N N . SER A 1 234 ? 29.491 -3.924 -8.391 1.00 47.31 234 SER A N 1
ATOM 1865 C CA . SER A 1 234 ? 29.2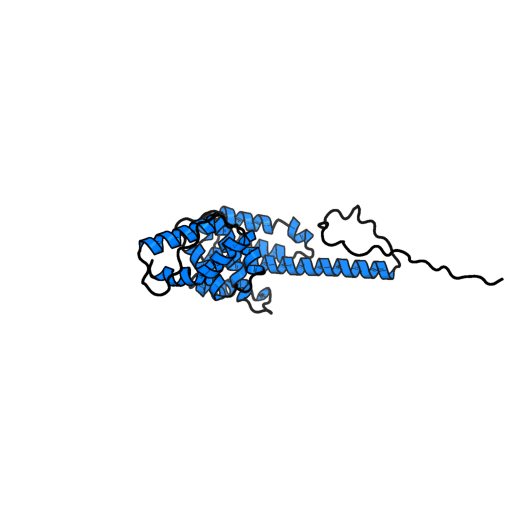17 -3.659 -6.985 1.00 47.31 234 SER A CA 1
ATOM 1866 C C . SER A 1 234 ? 27.878 -2.937 -6.853 1.00 47.31 234 SER A C 1
ATOM 1868 O O . SER A 1 234 ? 27.891 -1.734 -6.665 1.00 47.31 234 SER A O 1
ATOM 1870 N N . ASP A 1 235 ? 26.766 -3.665 -7.029 1.00 44.97 235 ASP A N 1
ATOM 1871 C CA . ASP A 1 235 ? 25.416 -3.259 -6.571 1.00 44.97 235 ASP A CA 1
ATOM 1872 C C . ASP A 1 235 ? 24.357 -4.392 -6.601 1.00 44.97 235 ASP A C 1
ATOM 1874 O O . ASP A 1 235 ? 23.156 -4.143 -6.514 1.00 44.97 235 ASP A O 1
ATOM 1878 N N . VAL A 1 236 ? 24.763 -5.669 -6.665 1.00 44.56 236 VAL A N 1
ATOM 1879 C CA . VAL A 1 236 ? 23.824 -6.797 -6.496 1.00 44.56 236 VAL A CA 1
ATOM 1880 C C . VAL A 1 236 ? 23.924 -7.330 -5.060 1.00 44.56 236 VAL A C 1
ATOM 1882 O O . VAL A 1 236 ? 25.021 -7.710 -4.633 1.00 44.56 236 VAL A O 1
ATOM 1885 N N . PRO A 1 237 ? 22.821 -7.406 -4.286 1.00 36.19 237 PRO A N 1
ATOM 1886 C CA . PRO A 1 237 ? 22.824 -8.070 -2.989 1.00 36.19 237 PRO A CA 1
ATOM 1887 C C . PRO A 1 237 ? 23.339 -9.506 -3.141 1.00 36.19 237 PRO A C 1
ATOM 1889 O O . PRO A 1 237 ? 22.816 -10.280 -3.941 1.00 36.19 237 PRO A O 1
ATOM 1892 N N . ARG A 1 238 ? 24.352 -9.878 -2.348 1.00 38.03 238 ARG A N 1
ATOM 1893 C CA . ARG A 1 238 ? 25.090 -11.164 -2.364 1.00 38.03 238 ARG A CA 1
ATOM 1894 C C . ARG A 1 238 ? 24.249 -12.447 -2.168 1.00 38.03 238 ARG A C 1
ATOM 1896 O O . ARG A 1 238 ? 24.813 -13.509 -1.937 1.00 38.03 238 ARG A O 1
ATOM 1903 N N . ARG A 1 239 ? 22.917 -12.389 -2.236 1.00 36.69 239 ARG A N 1
ATOM 1904 C CA . ARG A 1 239 ? 22.013 -13.507 -1.920 1.00 36.69 239 ARG A CA 1
ATOM 1905 C C . ARG A 1 239 ? 21.450 -14.272 -3.128 1.00 36.69 239 ARG A C 1
ATOM 1907 O O . ARG A 1 239 ? 20.740 -15.239 -2.899 1.00 36.69 239 ARG A O 1
ATOM 1914 N N . ILE A 1 240 ? 21.785 -13.906 -4.374 1.00 38.28 240 ILE A N 1
ATOM 1915 C CA . ILE A 1 240 ? 21.266 -14.574 -5.598 1.00 38.28 240 ILE A CA 1
ATOM 1916 C C . ILE A 1 240 ? 22.382 -15.249 -6.429 1.00 38.28 240 ILE A C 1
ATOM 1918 O O . ILE A 1 240 ? 22.231 -15.511 -7.613 1.00 38.28 240 ILE A O 1
ATOM 1922 N N . LEU A 1 241 ? 23.530 -15.572 -5.829 1.00 35.88 241 LEU A N 1
ATOM 1923 C CA . LEU A 1 241 ? 24.572 -16.366 -6.498 1.00 35.88 241 LEU A CA 1
ATOM 1924 C C . LEU A 1 241 ? 25.013 -17.518 -5.594 1.00 35.88 241 LEU A C 1
ATOM 1926 O O . LEU A 1 241 ? 26.079 -17.480 -4.989 1.00 35.88 241 LEU A O 1
ATOM 1930 N N . PHE A 1 242 ? 24.171 -18.544 -5.496 1.00 35.94 242 PHE A N 1
ATOM 1931 C CA . PHE A 1 242 ? 24.597 -19.879 -5.085 1.00 35.94 242 PHE A CA 1
ATOM 1932 C C . PHE A 1 242 ? 24.091 -20.903 -6.105 1.00 35.94 242 PHE A C 1
ATOM 1934 O O . PHE A 1 242 ? 22.895 -20.975 -6.371 1.00 35.94 242 PHE A O 1
ATOM 1941 N N . GLY A 1 243 ? 25.034 -21.680 -6.645 1.00 29.92 243 GLY A N 1
ATOM 1942 C CA . GLY A 1 243 ? 24.844 -22.718 -7.665 1.00 29.92 243 GLY A CA 1
ATOM 1943 C C . GLY A 1 243 ? 25.493 -22.293 -8.988 1.00 29.92 243 GLY A C 1
ATOM 1944 O O . GLY A 1 243 ? 25.070 -21.322 -9.588 1.00 29.92 243 GLY A O 1
ATOM 1945 N N . THR A 1 244 ? 26.547 -22.910 -9.515 1.00 29.91 244 THR A N 1
ATOM 1946 C CA . THR A 1 244 ? 27.192 -24.179 -9.180 1.00 29.91 244 THR A CA 1
ATOM 1947 C C . THR A 1 244 ? 28.604 -24.109 -9.760 1.00 29.91 244 THR A C 1
ATOM 1949 O O . THR A 1 244 ? 28.778 -23.750 -10.923 1.00 29.91 244 THR A O 1
ATOM 1952 N N . THR A 1 245 ? 29.619 -24.449 -8.971 1.00 32.12 245 THR A N 1
ATOM 1953 C CA . THR A 1 245 ? 30.957 -24.751 -9.487 1.00 32.12 245 THR A CA 1
ATOM 1954 C C . THR A 1 245 ? 30.833 -25.934 -10.445 1.00 32.12 245 THR A C 1
ATOM 1956 O O . THR A 1 245 ? 30.530 -27.042 -10.003 1.00 32.12 245 THR A O 1
ATOM 1959 N N . VAL A 1 246 ? 31.055 -25.731 -11.745 1.00 31.59 246 VAL A N 1
ATOM 1960 C CA . VAL A 1 246 ? 31.246 -26.854 -12.671 1.00 31.59 246 VAL A CA 1
ATOM 1961 C C . VAL A 1 246 ? 32.637 -27.417 -12.394 1.00 31.59 246 VAL A C 1
ATOM 1963 O O . VAL A 1 246 ? 33.648 -26.919 -12.883 1.00 31.59 246 VAL A O 1
ATOM 1966 N N . ALA A 1 247 ? 32.689 -28.427 -11.529 1.00 30.11 247 ALA A N 1
ATOM 1967 C CA . ALA A 1 247 ? 33.864 -29.258 -11.362 1.00 30.11 247 ALA A CA 1
ATOM 1968 C C . ALA A 1 247 ? 34.038 -30.090 -12.639 1.00 30.11 247 ALA A C 1
ATOM 1970 O O . ALA A 1 247 ? 33.168 -30.886 -12.996 1.00 30.11 247 ALA A O 1
ATOM 1971 N N . HIS A 1 248 ? 35.160 -29.905 -13.334 1.00 32.41 248 HIS A N 1
ATOM 1972 C CA . HIS A 1 248 ? 35.587 -30.810 -14.393 1.00 32.41 248 HIS A CA 1
ATOM 1973 C C . HIS A 1 248 ? 35.834 -32.203 -13.791 1.00 32.41 248 HIS A C 1
ATOM 1975 O O . HIS A 1 248 ? 36.856 -32.443 -13.151 1.00 32.41 248 HIS A O 1
ATOM 1981 N N . ALA A 1 249 ? 34.883 -33.117 -13.990 1.00 33.03 249 ALA A N 1
ATOM 1982 C CA . ALA A 1 249 ? 35.087 -34.546 -13.785 1.00 33.03 249 ALA A CA 1
ATOM 1983 C C . ALA A 1 249 ? 35.883 -35.123 -14.968 1.00 33.03 249 ALA A C 1
ATOM 1985 O O . ALA A 1 249 ? 35.648 -34.778 -16.127 1.00 33.03 249 ALA A O 1
ATOM 1986 N N . GLY A 1 250 ? 36.865 -35.961 -14.644 1.00 30.94 250 GLY A N 1
ATOM 1987 C CA . GLY A 1 250 ? 37.900 -36.429 -15.555 1.00 30.94 250 GLY A CA 1
ATOM 1988 C C . GLY A 1 250 ? 37.416 -37.304 -16.711 1.00 30.94 250 GLY A C 1
ATOM 1989 O O . GLY A 1 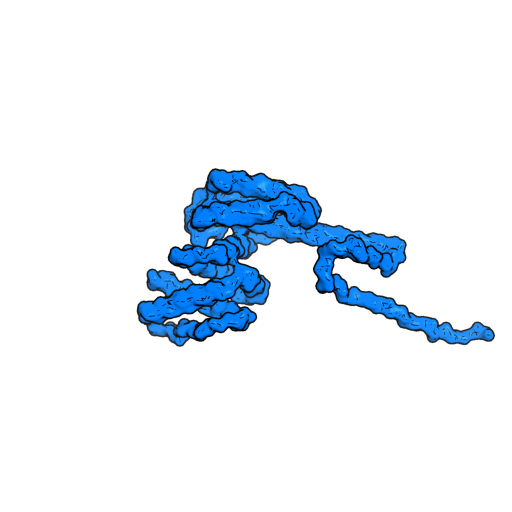250 ? 36.447 -38.052 -16.606 1.00 30.94 250 GLY A O 1
ATOM 1990 N N . ARG A 1 251 ? 38.192 -37.272 -17.798 1.00 33.06 251 ARG A N 1
ATOM 1991 C CA . ARG A 1 251 ? 38.341 -38.408 -18.711 1.00 33.06 251 ARG A CA 1
ATOM 1992 C C . ARG A 1 251 ? 39.721 -39.014 -18.501 1.00 33.06 251 ARG A C 1
ATOM 1994 O O . ARG A 1 251 ? 40.718 -38.499 -18.995 1.00 33.06 251 ARG A O 1
ATOM 2001 N N . SER A 1 252 ? 39.744 -40.113 -17.758 1.00 38.41 252 SER A N 1
ATOM 2002 C CA . SER A 1 252 ? 40.775 -41.138 -17.848 1.00 38.41 252 SER A CA 1
ATOM 2003 C C . SER A 1 252 ? 40.200 -42.324 -18.628 1.00 38.41 252 SER A C 1
ATOM 2005 O O . SER A 1 252 ? 39.468 -43.129 -18.068 1.00 38.41 252 SER A O 1
ATOM 2007 N N . GLU A 1 253 ? 40.553 -42.427 -19.902 1.00 36.47 253 GLU A N 1
ATOM 2008 C CA . GLU A 1 253 ? 40.636 -43.663 -20.696 1.00 36.47 253 GLU A CA 1
ATOM 2009 C C . GLU A 1 253 ? 41.882 -43.424 -21.570 1.00 36.47 253 GLU A C 1
ATOM 2011 O O . GLU A 1 253 ? 42.001 -42.369 -22.179 1.00 36.47 253 GLU A O 1
ATOM 2016 N N . GLY A 1 254 ? 42.947 -44.220 -21.591 1.00 34.44 254 GLY A N 1
ATOM 2017 C CA . GLY A 1 254 ? 43.032 -45.666 -21.468 1.00 34.44 254 GLY A CA 1
ATOM 2018 C C . GLY A 1 254 ? 43.609 -46.210 -22.781 1.00 34.44 254 GLY A C 1
ATOM 2019 O O . GLY A 1 254 ? 42.865 -46.381 -23.730 1.00 34.44 254 GLY A O 1
ATOM 2020 N N . ARG A 1 255 ? 44.936 -46.418 -22.808 1.00 37.59 255 ARG A N 1
ATOM 2021 C CA . ARG A 1 255 ? 45.759 -47.311 -23.664 1.00 37.59 255 ARG A CA 1
ATOM 2022 C C . ARG A 1 255 ? 45.310 -47.653 -25.101 1.00 37.59 255 ARG A C 1
ATOM 2024 O O . ARG A 1 255 ? 44.305 -48.319 -25.310 1.00 37.59 255 ARG A O 1
ATOM 2031 N N . GLY A 1 256 ? 46.247 -47.471 -26.036 1.00 35.38 256 GLY A N 1
ATOM 2032 C CA . GLY A 1 256 ? 46.360 -48.285 -27.250 1.00 35.38 256 GLY A CA 1
ATOM 2033 C C . GLY A 1 256 ? 47.559 -47.872 -28.106 1.00 35.38 256 GLY A C 1
ATOM 2034 O O . GLY A 1 256 ? 47.480 -46.850 -28.780 1.00 35.38 256 GLY A O 1
ATOM 2035 N N . GLY A 1 257 ? 48.644 -48.657 -28.062 1.00 32.66 257 GLY A N 1
ATOM 2036 C CA . GLY A 1 257 ? 49.861 -48.486 -28.867 1.00 32.66 257 GLY A CA 1
ATOM 2037 C C . GLY A 1 257 ? 51.127 -48.770 -28.082 1.00 32.66 257 GLY A C 1
ATOM 2038 O O . GLY A 1 257 ? 51.733 -47.783 -27.618 1.00 32.66 257 GLY A O 1
#

Sequence (257 aa):
MEEQWPQLCALQPIYSALVKEFVIDVPASALIDDHQSPSQEAMEQTVAWFSQVDGHIQVHQLRQFLQTTTLANEAVLRDLLTHHLHKSVKASSDRDKVDFLLVQYFSLCAPSGLEDSDLDLEYVAQVLEPVLGPQEPKLPIWLNTLDTLMQSATKCKRLSELLHSGVLEQGRKLKTQGADRYYDPAAMVAFARFSFMTRRVFFRLMHDDLNAILDGLRELEKRGVATLDCRRASDVPRRILFGTTVAHAGRSEGRGG

Secondary structure (DSSP, 8-state):
-GGGHHHHHHHHHHHHHHHHHTT---PPP----TTSPPPHHHHHHHHHHHHHHHHH--HHHHHHHHHH-TT--HHHHHHHHHHHHH-SS--HHHHHHHHHHHHHHHHHHS-TT--STT--HHHHHHHHHHHH-S------GGGTHHHHHHHHHHH--SHHHHHHSSHHHHHHHHHHHTGGGGGSHHHHHHHHHHHHHHHHHHHHHHHHHHHHHHHHHHHHHHTT-----GGG-TTS-TTS-----------------

pLDDT: mean 83.74, std 17.77, range [29.91, 96.81]

Radius of gyration: 24.83 Å; chains: 1; bounding box: 72×71×60 Å